Protein AF-A0A131ZUK6-F1 (afdb_monomer)

Radius of gyration: 32.77 Å; Cα contacts (8 Å, |Δi|>4): 223; chains: 1; bounding box: 70×55×85 Å

Secondary structure (DSSP, 8-state):
-----------TTTTS--------HHHHHHHHH-TTS--------B-TTSPBPP---TTSS-TT-TT-----------------------B--TT----BSEEE--EEETTTTT-TTEEE-SEEE--EEESB-------S-TT---------SS---EEEEEEEEEEEEEE-TT--EEEEEEEEEEEEEEEE-

pLDDT: mean 78.16, std 15.78, range [35.78, 97.31]

Structure (mmCIF, N/CA/C/O backbone):
data_AF-A0A131ZUK6-F1
#
_entry.id   AF-A0A131ZUK6-F1
#
loop_
_atom_site.group_PDB
_atom_site.id
_atom_site.type_symbol
_atom_site.label_atom_id
_atom_site.label_alt_id
_atom_site.label_comp_id
_atom_site.label_asym_id
_atom_site.label_entity_id
_atom_site.label_seq_id
_atom_site.pdbx_PDB_ins_code
_atom_site.Cartn_x
_atom_site.Cartn_y
_atom_site.Cartn_z
_atom_site.occupancy
_atom_site.B_iso_or_equiv
_atom_site.auth_seq_id
_atom_site.auth_comp_id
_atom_site.auth_asym_id
_atom_site.auth_atom_id
_atom_site.pdbx_PDB_model_num
ATOM 1 N N . MET A 1 1 ? 35.407 -31.007 -31.239 1.00 35.78 1 MET A N 1
ATOM 2 C CA . MET A 1 1 ? 34.750 -31.180 -32.553 1.00 35.78 1 MET A CA 1
ATOM 3 C C . MET A 1 1 ? 33.583 -30.206 -32.625 1.00 35.78 1 MET A C 1
ATOM 5 O O . MET A 1 1 ? 32.551 -30.442 -32.011 1.00 35.78 1 MET A O 1
ATOM 9 N N . THR A 1 2 ? 33.789 -29.042 -33.238 1.00 42.72 2 THR A N 1
ATOM 10 C CA . THR A 1 2 ? 32.801 -27.954 -33.287 1.00 42.72 2 THR A CA 1
ATOM 11 C C . THR A 1 2 ? 31.676 -28.359 -34.239 1.00 42.72 2 THR A C 1
ATOM 13 O O . THR A 1 2 ? 31.889 -28.466 -35.444 1.00 42.72 2 THR A O 1
ATOM 16 N N . MET A 1 3 ? 30.490 -28.671 -33.709 1.00 47.53 3 MET A N 1
ATOM 17 C CA . MET A 1 3 ? 29.331 -29.015 -34.537 1.00 47.53 3 MET A CA 1
ATOM 18 C C . MET A 1 3 ? 28.737 -27.747 -35.155 1.00 47.53 3 MET A C 1
ATOM 20 O O . MET A 1 3 ? 28.059 -26.977 -34.475 1.00 47.53 3 MET A O 1
ATOM 24 N N . PHE A 1 4 ? 28.955 -27.552 -36.453 1.00 54.59 4 PHE A N 1
ATOM 25 C CA . PHE A 1 4 ? 28.307 -26.491 -37.219 1.00 54.59 4 PHE A CA 1
ATOM 26 C C . PHE A 1 4 ? 26.946 -26.974 -37.723 1.00 54.59 4 PHE A C 1
ATOM 28 O O . PHE A 1 4 ? 26.846 -27.987 -38.413 1.00 54.59 4 PHE A O 1
ATOM 35 N N . LYS A 1 5 ? 25.877 -26.255 -37.368 1.00 58.25 5 LYS A N 1
ATOM 36 C CA . LYS A 1 5 ? 24.522 -26.538 -37.853 1.00 58.25 5 LYS A CA 1
ATOM 37 C C . LYS A 1 5 ? 24.205 -25.575 -38.995 1.00 58.25 5 LYS A C 1
ATOM 39 O O . LYS A 1 5 ? 23.957 -24.396 -38.759 1.00 58.25 5 LYS A O 1
ATOM 44 N N . THR A 1 6 ? 24.229 -26.072 -40.228 1.00 60.03 6 THR A N 1
ATOM 45 C CA . THR A 1 6 ? 24.032 -25.245 -41.428 1.00 60.03 6 THR A CA 1
ATOM 46 C C . THR A 1 6 ? 22.556 -25.183 -41.810 1.00 60.03 6 THR A C 1
ATOM 48 O O . THR A 1 6 ? 21.892 -26.212 -41.920 1.00 60.03 6 THR A O 1
ATOM 51 N N . LYS A 1 7 ? 22.032 -23.976 -42.053 1.00 65.12 7 LYS A N 1
ATOM 52 C CA . LYS A 1 7 ? 20.680 -23.753 -42.582 1.00 65.12 7 LYS A CA 1
ATOM 53 C C . LYS A 1 7 ? 20.774 -22.931 -43.864 1.00 65.12 7 LYS A C 1
ATOM 55 O O . LYS A 1 7 ? 21.256 -21.804 -43.831 1.00 65.12 7 LYS A 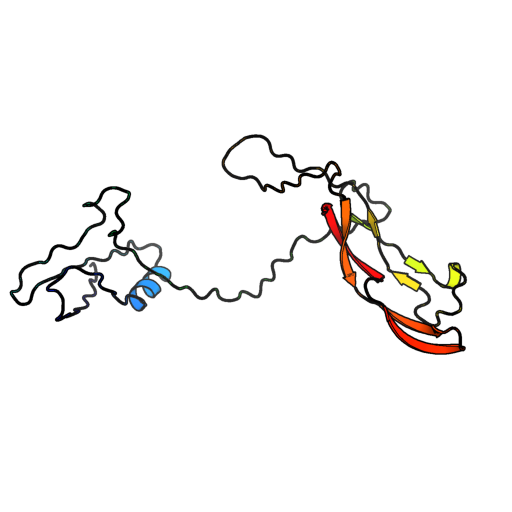O 1
ATOM 60 N N . ARG A 1 8 ? 20.318 -23.493 -44.988 1.00 65.00 8 ARG A N 1
ATOM 61 C CA . ARG A 1 8 ? 20.288 -22.801 -46.285 1.00 65.00 8 ARG A CA 1
ATOM 62 C C . ARG A 1 8 ? 18.986 -22.015 -46.419 1.00 65.00 8 ARG A C 1
ATOM 64 O O . ARG A 1 8 ? 17.912 -22.563 -46.189 1.00 65.00 8 ARG A O 1
ATOM 71 N N . ILE A 1 9 ? 19.090 -20.744 -46.791 1.00 64.56 9 ILE A N 1
ATOM 72 C CA . ILE A 1 9 ? 17.951 -19.872 -47.088 1.00 64.56 9 ILE A CA 1
ATOM 73 C C . ILE A 1 9 ? 18.155 -19.353 -48.510 1.00 64.56 9 ILE A C 1
ATOM 75 O O . ILE A 1 9 ? 19.214 -18.813 -48.815 1.00 64.56 9 ILE A O 1
ATOM 79 N N . SER A 1 10 ? 17.169 -19.546 -49.383 1.00 62.66 10 SER A N 1
ATOM 80 C CA . SER A 1 10 ? 17.162 -19.003 -50.743 1.00 62.66 10 SER A CA 1
ATOM 81 C C . SER A 1 10 ? 16.131 -17.883 -50.828 1.00 62.66 10 SER A C 1
ATOM 83 O O . SER A 1 10 ? 14.963 -18.113 -50.522 1.00 62.66 10 SER A O 1
ATOM 85 N N . ASN A 1 11 ? 16.547 -16.689 -51.250 1.00 60.94 11 ASN A N 1
ATOM 86 C CA . ASN A 1 11 ? 15.645 -15.577 -51.537 1.00 60.94 11 ASN A CA 1
ATOM 87 C C . ASN A 1 11 ? 15.862 -15.118 -52.987 1.00 60.94 11 ASN A C 1
ATOM 89 O O . ASN A 1 11 ? 16.976 -14.760 -53.357 1.00 60.94 11 ASN A O 1
ATOM 93 N N . SER A 1 12 ? 14.806 -15.135 -53.801 1.00 54.31 12 SER A N 1
ATOM 94 C CA . SER A 1 12 ? 14.837 -14.801 -55.232 1.00 54.31 12 SER A CA 1
ATOM 95 C C . SER A 1 12 ? 14.783 -13.294 -55.530 1.00 54.31 12 SER A C 1
ATOM 97 O O . SER A 1 12 ? 14.844 -12.902 -56.692 1.00 54.31 12 SER A O 1
ATOM 99 N N . THR A 1 13 ? 14.695 -12.433 -54.508 1.00 54.69 13 THR A N 1
ATOM 100 C CA . THR A 1 13 ? 14.498 -10.974 -54.666 1.00 54.69 13 THR A CA 1
ATOM 101 C C . THR A 1 13 ? 15.751 -10.117 -54.419 1.00 54.69 13 THR A C 1
ATOM 103 O O . THR A 1 13 ? 15.684 -8.890 -54.477 1.00 54.69 13 THR A O 1
ATOM 106 N N . ALA A 1 14 ? 16.922 -10.728 -54.210 1.00 55.25 14 ALA A N 1
ATOM 107 C CA . ALA A 1 14 ? 18.153 -10.065 -53.754 1.00 55.25 14 ALA A CA 1
ATOM 108 C C . ALA A 1 14 ? 18.919 -9.242 -54.822 1.00 55.25 14 ALA A C 1
ATOM 110 O O . ALA A 1 14 ? 20.144 -9.190 -54.800 1.00 55.25 14 ALA A O 1
ATOM 111 N N . ARG A 1 15 ? 18.230 -8.577 -55.761 1.00 56.06 15 ARG A N 1
ATOM 112 C CA . ARG A 1 15 ? 18.881 -7.626 -56.692 1.00 56.06 15 ARG A CA 1
ATOM 113 C C . ARG A 1 15 ? 19.064 -6.221 -56.100 1.00 56.06 15 ARG A C 1
ATOM 115 O O . ARG A 1 15 ? 19.843 -5.440 -56.632 1.00 56.06 15 ARG A O 1
ATOM 122 N N . LYS A 1 16 ? 18.367 -5.896 -55.005 1.00 64.25 16 LYS A N 1
ATOM 123 C CA . LYS A 1 16 ? 18.569 -4.683 -54.195 1.00 64.25 16 LYS A CA 1
ATOM 124 C C . LYS A 1 16 ? 18.888 -5.103 -52.760 1.00 64.25 16 LYS A C 1
ATOM 126 O O . LYS A 1 16 ? 18.296 -6.060 -52.264 1.00 64.25 16 LYS A O 1
ATOM 131 N N . GLY A 1 17 ? 19.838 -4.417 -52.121 1.00 69.25 17 GLY A N 1
ATOM 132 C CA . GLY A 1 17 ? 20.214 -4.684 -50.729 1.00 69.25 17 GLY A CA 1
ATOM 133 C C . GLY A 1 17 ? 19.012 -4.574 -49.786 1.00 69.25 17 GLY A C 1
ATOM 134 O O . GLY A 1 17 ? 18.125 -3.749 -50.003 1.00 69.25 17 GLY A O 1
ATOM 135 N N . GLY A 1 18 ? 18.970 -5.415 -48.753 1.00 76.56 18 GLY A N 1
ATOM 136 C CA . GLY A 1 18 ? 17.857 -5.460 -47.808 1.00 76.56 18 GLY A CA 1
ATOM 137 C C . GLY A 1 18 ? 18.127 -6.369 -46.613 1.00 76.56 18 GLY A C 1
ATOM 138 O O . GLY A 1 18 ? 19.088 -7.140 -46.600 1.00 76.56 18 GLY A O 1
ATOM 139 N N . TRP A 1 19 ? 17.264 -6.269 -45.604 1.00 81.31 19 TRP A N 1
ATOM 140 C CA . TRP A 1 19 ? 17.335 -7.085 -44.395 1.00 81.31 19 TRP A CA 1
ATOM 141 C C . TRP A 1 19 ? 16.827 -8.507 -44.638 1.00 81.31 19 TRP A C 1
ATOM 143 O O . TRP A 1 19 ? 15.815 -8.715 -45.310 1.00 81.31 19 TRP A O 1
ATOM 153 N N . ILE A 1 20 ? 17.516 -9.491 -44.054 1.00 81.69 20 ILE A N 1
ATOM 154 C CA . ILE A 1 20 ? 17.121 -10.901 -44.094 1.00 81.69 20 ILE A CA 1
ATOM 155 C C . ILE A 1 20 ? 16.842 -11.374 -42.672 1.00 81.69 20 ILE A C 1
ATOM 157 O O . ILE A 1 20 ? 17.735 -11.411 -41.828 1.00 81.69 20 ILE A O 1
ATOM 161 N N . ASN A 1 21 ? 15.607 -11.809 -42.435 1.00 84.56 21 ASN A N 1
ATOM 162 C CA . ASN A 1 21 ? 15.196 -12.351 -41.147 1.00 84.56 21 ASN A CA 1
ATOM 163 C C . ASN A 1 21 ? 15.498 -13.851 -41.085 1.00 84.56 21 ASN A C 1
ATOM 165 O O . ASN A 1 21 ? 14.899 -14.657 -41.803 1.00 84.56 21 ASN A O 1
ATOM 169 N N . VAL A 1 22 ? 16.409 -14.244 -40.195 1.00 84.12 22 VAL A N 1
ATOM 170 C CA . VAL A 1 22 ? 16.780 -15.646 -39.979 1.00 84.12 22 VAL A CA 1
ATOM 171 C C . VAL A 1 22 ? 16.149 -16.144 -38.684 1.00 84.12 22 VAL A C 1
ATOM 173 O O . VAL A 1 22 ? 16.525 -15.736 -37.591 1.00 84.12 22 VAL A O 1
ATOM 176 N N . ARG A 1 23 ? 15.201 -17.083 -38.788 1.00 83.31 23 ARG A N 1
ATOM 177 C CA . ARG A 1 23 ? 14.626 -17.738 -37.601 1.00 83.31 23 ARG A CA 1
ATOM 178 C C . ARG A 1 23 ? 15.648 -18.687 -36.962 1.00 83.31 23 ARG A C 1
ATOM 180 O O . ARG A 1 23 ? 15.954 -19.727 -37.564 1.00 83.31 23 ARG A O 1
ATOM 187 N N . ILE A 1 24 ? 16.113 -18.340 -35.755 1.00 85.12 24 ILE A N 1
ATOM 188 C CA . ILE A 1 24 ? 17.137 -19.055 -34.960 1.00 85.12 24 ILE A CA 1
ATOM 189 C C . ILE A 1 24 ? 16.648 -19.574 -33.592 1.00 85.12 24 ILE A C 1
ATOM 191 O O . ILE A 1 24 ? 17.463 -19.999 -32.784 1.00 85.12 24 ILE A O 1
ATOM 195 N N . GLU A 1 25 ? 15.339 -19.598 -33.338 1.00 85.00 25 GLU A N 1
ATOM 196 C CA . GLU A 1 25 ? 14.719 -19.980 -32.051 1.00 85.00 25 GLU A CA 1
ATOM 197 C C . GLU A 1 25 ? 15.347 -21.223 -31.391 1.00 85.00 25 GLU A C 1
ATOM 199 O O . GLU A 1 25 ? 15.891 -21.134 -30.296 1.00 85.00 25 GLU A O 1
ATOM 204 N N . LYS A 1 26 ? 15.399 -22.356 -32.107 1.00 84.00 26 LYS A N 1
ATOM 205 C CA . LYS A 1 26 ? 15.974 -23.617 -31.593 1.00 84.00 26 LYS A CA 1
ATOM 206 C C . LYS A 1 26 ? 17.458 -23.524 -31.216 1.00 84.00 26 LYS A C 1
ATOM 208 O O . LYS A 1 26 ? 17.926 -24.315 -30.404 1.00 84.00 26 LYS A O 1
ATOM 213 N N . LEU A 1 27 ? 18.217 -22.637 -31.865 1.00 82.69 27 LEU A N 1
ATOM 214 C CA . LEU A 1 27 ? 19.625 -22.413 -31.528 1.00 82.69 27 LEU A CA 1
ATOM 215 C C . LEU A 1 27 ? 19.711 -21.617 -30.229 1.00 82.69 27 LEU A C 1
ATOM 217 O O . LEU A 1 27 ? 20.398 -22.048 -29.313 1.00 82.69 27 LEU A O 1
ATOM 221 N N . VAL A 1 28 ? 18.945 -20.529 -30.134 1.00 84.81 28 VAL A N 1
ATOM 222 C CA . VAL A 1 28 ? 18.915 -19.646 -28.964 1.00 84.81 28 VAL A CA 1
ATOM 223 C C . VAL A 1 28 ? 18.454 -20.393 -27.710 1.00 84.81 28 VAL A C 1
ATOM 225 O O . VAL A 1 28 ? 19.089 -20.253 -26.672 1.00 84.81 28 VAL A O 1
ATOM 228 N N . THR A 1 29 ? 17.443 -21.267 -27.788 1.00 85.00 29 THR A N 1
ATOM 229 C CA . THR A 1 29 ? 17.038 -22.112 -26.644 1.00 85.00 29 THR A CA 1
ATOM 230 C C . THR A 1 29 ? 18.199 -22.961 -26.127 1.00 85.00 29 THR A C 1
ATOM 232 O O . THR A 1 29 ? 18.478 -22.970 -24.933 1.00 85.00 29 THR A O 1
ATOM 235 N N . LYS A 1 30 ? 18.947 -23.602 -27.034 1.00 82.94 30 LYS A N 1
ATOM 236 C CA . LYS A 1 30 ? 20.115 -24.414 -26.670 1.00 82.94 30 LYS A CA 1
ATOM 237 C C . LYS A 1 30 ? 21.249 -23.574 -26.072 1.00 82.94 30 LYS A C 1
ATOM 239 O O . LYS A 1 30 ? 22.012 -24.079 -25.251 1.00 82.94 30 LYS A O 1
ATOM 244 N N . TRP A 1 31 ? 21.373 -22.314 -26.494 1.00 85.31 31 TRP A N 1
ATOM 245 C CA . TRP A 1 31 ? 22.338 -21.373 -25.926 1.00 85.31 31 TRP A CA 1
ATOM 246 C C . TRP A 1 31 ? 21.995 -21.049 -24.471 1.00 85.31 31 TRP A C 1
ATOM 248 O O . TRP A 1 31 ? 22.871 -21.120 -23.617 1.00 85.31 31 TRP A O 1
ATOM 258 N N . PHE A 1 32 ? 20.717 -20.785 -24.176 1.00 83.31 32 PHE A N 1
ATOM 259 C CA . PHE A 1 32 ? 20.245 -20.565 -22.804 1.00 83.31 32 PHE A CA 1
ATOM 260 C C . PHE A 1 32 ? 20.407 -21.801 -21.905 1.00 83.31 32 PHE A C 1
ATOM 262 O O . PHE A 1 32 ? 20.648 -21.649 -20.713 1.00 83.31 32 PHE A O 1
ATOM 269 N N . GLU A 1 33 ? 20.324 -23.011 -22.462 1.00 84.31 33 GLU A N 1
ATOM 270 C CA . GLU A 1 33 ? 20.593 -24.258 -21.728 1.00 84.31 33 GLU A CA 1
ATOM 271 C C . GLU A 1 33 ? 22.087 -24.478 -21.417 1.00 84.31 33 GLU A C 1
ATOM 273 O O . GLU A 1 33 ? 22.405 -25.233 -20.503 1.00 84.31 33 GLU A O 1
ATOM 278 N N . ASN A 1 34 ? 23.010 -23.857 -22.166 1.00 83.19 34 ASN A N 1
ATOM 279 C CA . ASN A 1 34 ? 24.457 -24.115 -22.077 1.00 83.19 34 ASN A CA 1
ATOM 280 C C . ASN A 1 34 ? 25.280 -22.806 -22.045 1.00 83.19 34 ASN A C 1
ATOM 282 O O . ASN A 1 34 ? 26.030 -22.528 -22.990 1.00 83.19 34 ASN A O 1
ATOM 286 N N . PRO A 1 35 ? 25.174 -22.007 -20.965 1.00 77.88 35 PRO A N 1
ATOM 287 C CA . PRO A 1 35 ? 25.742 -20.655 -20.887 1.00 77.88 35 PRO A CA 1
ATOM 288 C C . PRO A 1 35 ? 27.278 -20.609 -20.902 1.00 77.88 35 PRO A C 1
ATOM 290 O O . PRO A 1 35 ? 27.855 -19.598 -21.286 1.00 77.88 35 PRO A O 1
ATOM 293 N N . GLU A 1 36 ? 27.943 -21.704 -20.531 1.00 77.56 36 GLU A N 1
ATOM 294 C CA . GLU A 1 36 ? 29.412 -21.813 -20.482 1.00 77.56 36 GLU A CA 1
ATOM 295 C C . GLU A 1 36 ? 30.067 -21.926 -21.870 1.00 77.56 36 GLU A C 1
ATOM 297 O O . GLU A 1 36 ? 31.286 -21.842 -22.012 1.00 77.56 36 GLU A O 1
ATOM 302 N N . SER A 1 37 ? 29.275 -22.150 -22.922 1.00 75.75 37 SER A N 1
ATOM 303 C CA . SER A 1 37 ? 29.795 -22.304 -24.280 1.00 75.75 37 SER A CA 1
ATOM 304 C C . SER A 1 37 ? 29.653 -21.013 -25.083 1.00 75.75 37 SER A C 1
ATOM 306 O O . SER A 1 37 ? 28.564 -20.460 -25.213 1.00 75.75 37 SER A O 1
ATOM 308 N N . ASN A 1 38 ? 30.758 -20.539 -25.667 1.00 66.12 38 ASN A N 1
ATOM 309 C CA . ASN A 1 38 ? 30.714 -19.426 -26.611 1.00 66.12 38 ASN A CA 1
ATOM 310 C C . ASN A 1 38 ? 30.093 -19.914 -27.928 1.00 66.12 38 ASN A C 1
ATOM 312 O O . ASN A 1 38 ? 30.707 -20.679 -28.678 1.00 66.12 38 ASN A O 1
ATOM 316 N N . LEU A 1 39 ? 28.854 -19.505 -28.188 1.00 71.69 39 LEU A N 1
ATOM 317 C CA . LEU A 1 39 ? 28.100 -19.918 -29.362 1.00 71.69 39 LEU A CA 1
ATOM 318 C C . LEU A 1 39 ? 28.017 -18.745 -30.340 1.00 71.69 39 LEU A C 1
ATOM 320 O O . LEU A 1 39 ? 27.300 -17.774 -30.124 1.00 71.69 39 LEU A O 1
ATOM 324 N N . GLY A 1 40 ? 28.786 -18.844 -31.424 1.00 74.38 40 GLY A N 1
ATOM 325 C CA . GLY A 1 40 ? 28.799 -17.864 -32.508 1.00 74.38 40 GLY A CA 1
ATOM 326 C C . GLY A 1 40 ? 27.869 -18.242 -33.662 1.00 74.38 40 GLY A C 1
ATOM 327 O O . GLY A 1 40 ? 27.568 -19.416 -33.890 1.00 74.38 40 GLY A O 1
ATOM 328 N N . LEU A 1 41 ? 27.448 -17.240 -34.437 1.00 78.44 41 LEU A N 1
ATOM 329 C CA . LEU A 1 41 ? 26.751 -17.426 -35.711 1.00 78.44 41 LEU A CA 1
ATOM 330 C C . LEU A 1 41 ? 27.678 -17.026 -36.857 1.00 78.44 41 LEU A C 1
ATOM 332 O O . LEU A 1 41 ? 28.096 -15.876 -36.949 1.00 78.44 41 LEU A O 1
ATOM 336 N N . ALA A 1 42 ? 27.962 -17.972 -37.749 1.00 80.88 42 ALA A N 1
ATOM 337 C CA . ALA A 1 42 ? 28.643 -17.704 -39.009 1.00 80.88 42 ALA A CA 1
ATOM 338 C C . ALA A 1 42 ? 27.609 -17.640 -40.138 1.00 80.88 42 ALA A C 1
ATOM 340 O O . ALA A 1 42 ? 26.813 -18.566 -40.310 1.00 80.88 42 ALA A O 1
ATOM 341 N N . ILE A 1 43 ? 27.616 -16.549 -40.907 1.00 79.06 43 ILE A N 1
ATOM 342 C CA . ILE A 1 43 ? 26.688 -16.335 -42.022 1.00 79.06 43 ILE A CA 1
ATOM 343 C C . ILE A 1 43 ? 27.487 -16.268 -43.321 1.00 79.06 43 ILE A C 1
ATOM 345 O O . ILE A 1 43 ? 28.404 -15.461 -43.470 1.00 79.06 43 ILE A O 1
ATOM 349 N N . HIS A 1 44 ? 27.105 -17.110 -44.278 1.00 80.75 44 HIS A N 1
ATOM 350 C CA . HIS A 1 44 ? 27.641 -17.102 -45.632 1.00 80.75 44 HIS A CA 1
ATOM 351 C C . HIS A 1 44 ? 26.493 -16.876 -46.615 1.00 80.75 44 HIS A C 1
ATOM 353 O O . HIS A 1 44 ? 25.494 -17.594 -46.576 1.00 80.75 44 HIS A O 1
ATOM 359 N N . ALA A 1 45 ? 26.639 -15.882 -47.488 1.00 78.44 45 ALA A N 1
ATOM 360 C CA . ALA A 1 45 ? 25.671 -15.559 -48.526 1.00 78.44 45 ALA A CA 1
ATOM 361 C C . ALA A 1 45 ? 26.317 -15.755 -49.897 1.00 78.44 45 ALA A C 1
ATOM 363 O O . ALA A 1 45 ? 27.435 -15.292 -50.124 1.00 78.44 45 ALA A O 1
ATOM 364 N N . TYR A 1 46 ? 25.603 -16.431 -50.794 1.00 82.00 46 TYR A N 1
ATOM 365 C CA . TYR A 1 46 ? 26.044 -16.714 -52.156 1.00 82.00 46 TYR A CA 1
ATOM 366 C C . TYR A 1 46 ? 24.935 -16.341 -53.140 1.00 82.00 46 TYR A C 1
ATOM 368 O O . TYR A 1 46 ? 23.758 -16.562 -52.849 1.00 82.00 46 TYR A O 1
ATOM 376 N N . ASP A 1 47 ? 25.314 -15.793 -54.289 1.00 76.56 47 ASP A N 1
ATOM 377 C CA . ASP A 1 47 ? 24.426 -15.587 -55.431 1.00 76.56 47 ASP A CA 1
ATOM 378 C C . ASP A 1 47 ? 24.174 -16.917 -56.179 1.00 76.56 47 ASP A C 1
ATOM 380 O O . ASP A 1 47 ? 24.842 -17.928 -55.957 1.00 76.56 47 ASP A O 1
ATOM 384 N N . SER A 1 48 ? 23.195 -16.914 -57.082 1.00 75.88 48 SER A N 1
ATOM 385 C CA . SER A 1 48 ? 22.870 -17.961 -58.056 1.00 75.88 48 SER A CA 1
ATOM 386 C C . SER A 1 48 ? 24.070 -18.464 -58.870 1.00 75.88 48 SER A C 1
ATOM 388 O O . SER A 1 48 ? 24.110 -19.638 -59.229 1.00 75.88 48 SER A O 1
ATOM 390 N N . SER A 1 49 ? 25.065 -17.605 -59.097 1.00 80.44 49 SER A N 1
ATOM 391 C CA . SER A 1 49 ? 26.344 -17.919 -59.745 1.00 80.44 49 SER A CA 1
ATOM 392 C C . SER A 1 49 ? 27.375 -18.596 -58.824 1.00 80.44 49 SER A C 1
ATOM 394 O O . SER A 1 49 ? 28.450 -18.981 -59.276 1.00 80.44 49 SER A O 1
ATOM 396 N N . GLY A 1 50 ? 27.082 -18.733 -57.526 1.00 77.50 50 GLY A N 1
ATOM 397 C CA . GLY A 1 50 ? 28.020 -19.228 -56.514 1.00 77.50 50 GLY A CA 1
ATOM 398 C C . GLY A 1 50 ? 28.991 -18.167 -55.981 1.00 77.50 50 GLY A C 1
ATOM 399 O O . GLY A 1 50 ? 29.828 -18.478 -55.133 1.00 77.50 50 GLY A O 1
ATOM 400 N N . GLN A 1 51 ? 28.881 -16.911 -56.422 1.00 79.94 51 GLN A N 1
ATOM 401 C CA . GLN A 1 51 ? 29.706 -15.811 -55.925 1.00 79.94 51 GLN A CA 1
ATOM 402 C C . GLN A 1 51 ? 29.280 -15.381 -54.514 1.00 79.94 51 GLN A C 1
ATOM 404 O O . GLN A 1 51 ? 28.092 -15.236 -54.230 1.00 79.94 51 GLN A O 1
ATOM 409 N N . ARG A 1 52 ? 30.248 -15.150 -53.617 1.00 79.19 52 ARG A N 1
ATOM 410 C CA . ARG A 1 52 ? 29.980 -14.687 -52.247 1.00 79.19 52 ARG A CA 1
ATOM 411 C C . ARG A 1 52 ? 29.454 -13.248 -52.261 1.00 79.19 52 ARG A C 1
ATOM 413 O O . ARG A 1 52 ? 30.105 -12.365 -52.810 1.00 79.19 52 ARG A O 1
ATOM 420 N N . MET A 1 53 ? 28.309 -13.015 -51.627 1.00 74.75 53 MET A N 1
ATOM 421 C CA . MET A 1 53 ? 27.732 -11.677 -51.474 1.00 74.75 53 MET A CA 1
ATOM 422 C C . MET A 1 53 ? 28.317 -10.956 -50.256 1.00 74.75 53 MET A C 1
ATOM 424 O O . MET A 1 53 ? 28.644 -11.591 -49.247 1.00 74.75 53 MET A O 1
ATOM 428 N N . THR A 1 54 ? 28.410 -9.627 -50.332 1.00 72.88 54 THR A N 1
ATOM 429 C CA . THR A 1 54 ? 28.830 -8.787 -49.204 1.00 72.88 54 THR A CA 1
ATOM 430 C C . THR A 1 54 ? 27.755 -8.785 -48.123 1.00 72.88 54 THR A C 1
ATOM 432 O O . THR A 1 54 ? 26.598 -8.456 -48.380 1.00 72.88 54 THR A O 1
ATOM 435 N N . ILE A 1 55 ? 28.150 -9.141 -46.904 1.00 71.94 55 ILE A N 1
ATOM 436 C CA . ILE A 1 55 ? 27.325 -9.035 -45.702 1.00 71.94 55 ILE A CA 1
ATOM 437 C C . ILE A 1 55 ? 27.949 -7.936 -44.854 1.00 71.94 55 ILE A C 1
ATOM 439 O O . ILE A 1 55 ? 29.154 -7.964 -44.622 1.00 71.94 55 ILE A O 1
ATOM 443 N N . ILE A 1 56 ? 27.139 -6.989 -44.387 1.00 69.62 56 ILE A N 1
ATOM 444 C CA . ILE A 1 56 ? 27.604 -5.949 -43.469 1.00 69.62 56 ILE A CA 1
ATOM 445 C C . ILE A 1 56 ? 27.964 -6.625 -42.141 1.00 69.62 56 ILE A C 1
ATOM 447 O O . ILE A 1 56 ? 27.091 -7.154 -41.450 1.00 69.62 56 ILE A O 1
ATOM 451 N N . HIS A 1 57 ? 29.256 -6.659 -41.817 1.00 65.75 57 HIS A N 1
ATOM 452 C CA . HIS A 1 57 ? 29.759 -7.225 -40.571 1.00 65.75 57 HIS A CA 1
ATOM 453 C C . HIS A 1 57 ? 29.863 -6.147 -39.487 1.00 65.75 57 HIS A C 1
ATOM 455 O O . HIS A 1 57 ? 29.996 -4.962 -39.782 1.00 65.75 57 HIS A O 1
ATOM 461 N N . SER A 1 58 ? 29.838 -6.548 -38.214 1.00 60.62 58 SER A N 1
ATOM 462 C CA . SER A 1 58 ? 29.935 -5.626 -37.072 1.00 60.62 58 SER A CA 1
ATOM 463 C C . SER A 1 58 ? 31.237 -4.813 -37.041 1.00 60.62 58 SER A C 1
ATOM 465 O O . SER A 1 58 ? 31.273 -3.747 -36.435 1.00 60.62 58 SER A O 1
ATOM 467 N N . THR A 1 59 ? 32.287 -5.305 -37.701 1.00 61.97 59 THR A N 1
ATOM 468 C CA . THR A 1 59 ? 33.618 -4.683 -37.785 1.00 61.97 59 THR A CA 1
ATOM 469 C C . THR A 1 59 ? 33.758 -3.667 -38.912 1.00 61.97 59 THR A C 1
ATOM 471 O O . THR A 1 59 ? 34.660 -2.839 -38.860 1.00 61.97 59 THR A O 1
ATOM 474 N N . ASP A 1 60 ? 32.879 -3.714 -39.914 1.00 59.56 60 ASP A N 1
ATOM 475 C CA . ASP A 1 60 ? 33.022 -2.926 -41.146 1.00 59.56 60 ASP A CA 1
ATOM 476 C C . ASP A 1 60 ? 32.269 -1.595 -41.076 1.00 59.56 60 ASP A C 1
ATOM 478 O O . ASP A 1 60 ? 32.191 -0.862 -42.063 1.00 59.56 60 ASP A O 1
ATOM 482 N N . VAL A 1 61 ? 31.691 -1.269 -39.914 1.00 58.12 61 VAL A N 1
ATOM 483 C CA . VAL A 1 61 ? 30.863 -0.079 -39.763 1.00 58.12 61 VAL A CA 1
ATOM 484 C C . VAL A 1 61 ? 31.190 0.715 -38.511 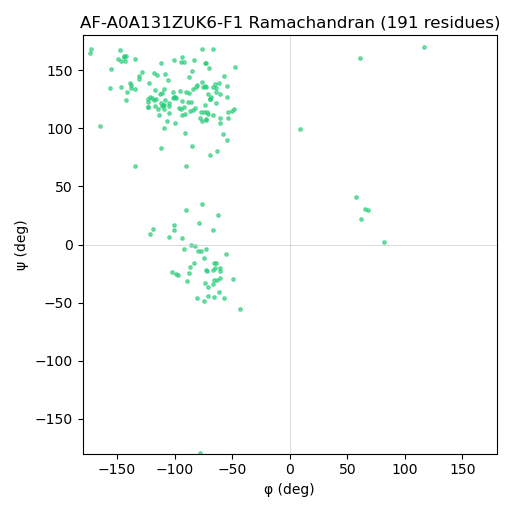1.00 58.12 61 VAL A C 1
ATOM 486 O O . VAL A 1 61 ? 31.296 0.160 -37.413 1.00 58.12 61 VAL A O 1
ATOM 489 N N . SER A 1 62 ? 31.298 2.038 -38.689 1.00 61.28 62 SER A N 1
ATOM 490 C CA . SER A 1 62 ? 31.430 3.018 -37.609 1.00 61.28 62 SER A CA 1
ATOM 491 C C . SER A 1 62 ? 30.400 2.760 -36.504 1.00 61.28 62 SER A C 1
ATOM 493 O O . SER A 1 62 ? 29.334 2.183 -36.744 1.00 61.28 62 SER A O 1
ATOM 495 N N . ASN A 1 63 ? 30.727 3.168 -35.273 1.00 58.84 63 ASN A N 1
ATOM 496 C CA . ASN A 1 63 ? 29.959 2.831 -34.068 1.00 58.84 63 ASN A CA 1
ATOM 497 C C . ASN A 1 63 ? 28.464 3.202 -34.073 1.00 58.84 63 ASN A C 1
ATOM 499 O O . ASN A 1 63 ? 27.726 2.705 -33.226 1.00 58.84 63 ASN A O 1
ATOM 503 N N . GLU A 1 64 ? 27.995 3.939 -35.079 1.00 61.00 64 GLU A N 1
ATOM 504 C CA . GLU A 1 64 ? 26.653 4.521 -35.162 1.00 61.00 64 GLU A CA 1
ATOM 505 C C . GLU A 1 64 ? 25.828 4.075 -36.380 1.00 61.00 64 GLU A C 1
ATOM 507 O O . GLU A 1 64 ? 24.759 4.621 -36.644 1.00 61.00 64 GLU A O 1
ATOM 512 N N . SER A 1 65 ? 26.279 3.093 -37.162 1.00 66.38 65 SER A N 1
ATOM 513 C CA . SER A 1 65 ? 25.534 2.741 -38.372 1.00 66.38 65 SER A CA 1
ATOM 514 C C . SER A 1 65 ? 24.218 1.997 -38.090 1.00 66.38 65 SER A C 1
ATOM 516 O O . SER A 1 65 ? 24.239 0.988 -37.374 1.00 66.38 65 SER A O 1
ATOM 518 N N . PRO A 1 66 ? 23.111 2.359 -38.760 1.00 69.75 66 PRO A N 1
ATOM 519 C CA . PRO A 1 66 ? 21.813 1.700 -38.597 1.00 69.75 66 PRO A CA 1
ATOM 520 C C . PRO A 1 66 ? 21.737 0.294 -39.221 1.00 69.75 66 PRO A C 1
ATOM 522 O O . PRO A 1 66 ? 20.718 -0.375 -39.095 1.00 69.75 66 PRO A O 1
ATOM 525 N N . LEU A 1 67 ? 22.792 -0.170 -39.905 1.00 73.31 67 LEU A N 1
ATOM 526 C CA . LEU A 1 67 ? 22.830 -1.447 -40.636 1.00 73.31 67 LEU A CA 1
ATOM 527 C C . LEU A 1 67 ? 23.542 -2.578 -39.873 1.00 73.31 67 LEU A C 1
ATOM 529 O O . LEU A 1 67 ? 23.928 -3.586 -40.464 1.00 73.31 67 LEU A O 1
ATOM 533 N N . ARG A 1 68 ? 23.735 -2.420 -38.559 1.00 76.25 68 ARG A N 1
ATOM 534 C CA . ARG A 1 68 ? 24.394 -3.424 -37.712 1.00 76.25 68 ARG A CA 1
ATOM 535 C C . ARG A 1 68 ? 23.497 -4.648 -37.513 1.00 76.25 68 ARG A C 1
ATOM 537 O O . ARG A 1 68 ? 22.348 -4.476 -37.112 1.00 76.25 68 ARG A O 1
ATOM 544 N N . PRO A 1 69 ? 23.997 -5.876 -37.733 1.00 80.81 69 PRO A N 1
ATOM 545 C CA . PRO A 1 69 ? 23.211 -7.073 -37.479 1.00 80.81 69 PRO A CA 1
ATOM 546 C C . PRO A 1 69 ? 22.887 -7.182 -35.985 1.00 80.81 69 PRO A C 1
ATOM 548 O O . PRO A 1 69 ? 23.762 -7.012 -35.137 1.00 80.81 69 PRO A O 1
ATOM 551 N N . PHE A 1 70 ? 21.635 -7.493 -35.665 1.00 83.88 70 PHE A N 1
ATOM 552 C CA . PHE A 1 70 ? 21.167 -7.683 -34.296 1.00 83.88 70 PHE A CA 1
ATOM 553 C C . PHE A 1 70 ? 20.311 -8.945 -34.191 1.00 83.88 70 PHE A C 1
ATOM 555 O O . PHE A 1 70 ? 19.795 -9.457 -35.186 1.00 83.88 70 PHE A O 1
ATOM 562 N N . ILE A 1 71 ? 20.174 -9.453 -32.967 1.00 85.00 71 ILE A N 1
ATOM 563 C CA . ILE A 1 71 ? 19.307 -10.586 -32.653 1.00 85.00 71 ILE A CA 1
ATOM 564 C C . ILE A 1 71 ? 18.138 -10.062 -31.822 1.00 85.00 71 ILE A C 1
ATOM 566 O O . ILE A 1 71 ? 18.334 -9.541 -30.728 1.00 85.00 71 ILE A O 1
ATOM 570 N N . GLU A 1 72 ? 16.923 -10.223 -32.337 1.00 87.81 72 GLU A N 1
ATOM 571 C CA . GLU A 1 72 ? 15.696 -9.967 -31.585 1.00 87.81 72 GLU A CA 1
ATOM 572 C C . GLU A 1 72 ? 15.283 -11.238 -30.828 1.00 87.81 72 GLU A C 1
ATOM 574 O O . GLU A 1 72 ? 15.083 -12.294 -31.433 1.00 87.81 72 GLU A O 1
ATOM 579 N N . ILE A 1 73 ? 15.149 -11.144 -29.502 1.00 85.94 73 ILE A N 1
ATOM 580 C CA . ILE A 1 73 ? 14.702 -12.249 -28.644 1.00 85.94 73 ILE A CA 1
ATOM 581 C C . ILE A 1 73 ? 13.468 -11.791 -27.877 1.00 85.94 73 ILE A C 1
ATOM 583 O O . ILE A 1 73 ? 13.528 -10.864 -27.069 1.00 85.94 73 ILE A O 1
ATOM 587 N N . ARG A 1 74 ? 12.347 -12.475 -28.099 1.00 85.31 74 ARG A N 1
ATOM 588 C CA . ARG A 1 74 ? 11.142 -12.314 -27.286 1.00 85.31 74 ARG A CA 1
ATOM 589 C C . ARG A 1 74 ? 11.136 -13.404 -26.228 1.00 85.31 74 ARG A C 1
ATOM 591 O O . ARG A 1 74 ? 11.117 -14.583 -26.563 1.00 85.31 74 ARG A O 1
ATOM 598 N N . VAL A 1 75 ? 11.188 -12.996 -24.966 1.00 83.75 75 VAL A N 1
ATOM 599 C CA . VAL A 1 75 ? 11.129 -13.903 -23.819 1.00 83.75 75 VAL A CA 1
ATOM 600 C C . VAL A 1 75 ? 9.810 -13.663 -23.109 1.00 83.75 75 VAL A C 1
ATOM 602 O O . VAL A 1 75 ? 9.544 -12.547 -22.655 1.00 83.75 75 VAL A O 1
ATOM 605 N N . ASP A 1 76 ? 9.001 -14.706 -22.985 1.00 81.25 76 ASP A N 1
ATOM 606 C CA . ASP A 1 76 ? 7.846 -14.661 -22.105 1.00 81.25 76 ASP A CA 1
ATOM 607 C C . ASP A 1 76 ? 8.363 -14.701 -20.672 1.00 81.25 76 ASP A C 1
ATOM 609 O O . ASP A 1 76 ? 8.969 -15.680 -20.226 1.00 81.25 76 ASP A O 1
ATOM 613 N N . LYS A 1 77 ? 8.166 -13.606 -19.933 1.00 71.62 77 LYS A N 1
ATOM 614 C CA . LYS A 1 77 ? 8.387 -13.632 -18.490 1.00 71.62 77 LYS A CA 1
ATOM 615 C C . LYS A 1 77 ? 7.426 -14.678 -17.947 1.00 71.62 77 LYS A C 1
ATOM 617 O O . LYS A 1 77 ? 6.223 -14.425 -17.912 1.00 71.62 77 LYS A O 1
ATOM 622 N N . LEU A 1 78 ? 7.947 -15.827 -17.511 1.00 65.81 78 LEU A N 1
ATOM 623 C CA . LEU A 1 78 ? 7.198 -16.692 -16.612 1.00 65.81 78 LEU A CA 1
ATOM 624 C C . LEU A 1 78 ? 6.720 -15.767 -15.501 1.00 65.81 78 LEU A C 1
ATOM 626 O O . LEU A 1 78 ? 7.544 -15.151 -14.815 1.00 65.81 78 LEU 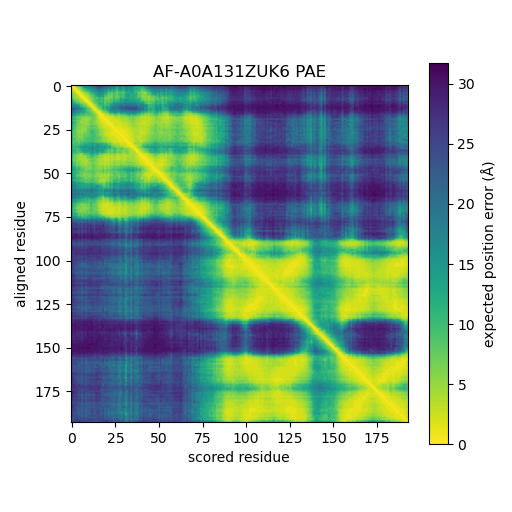A O 1
ATOM 630 N N . ALA A 1 79 ? 5.404 -15.587 -15.408 1.00 60.25 79 ALA A N 1
ATOM 631 C CA . ALA A 1 79 ? 4.775 -14.870 -14.322 1.00 60.25 79 ALA A CA 1
ATOM 632 C C . ALA A 1 79 ? 5.080 -15.675 -13.062 1.00 60.25 79 ALA A C 1
ATOM 634 O O . ALA A 1 79 ? 4.290 -16.491 -12.595 1.00 60.25 79 ALA A O 1
ATOM 635 N N . THR A 1 80 ? 6.286 -15.495 -12.532 1.00 56.34 80 THR A N 1
ATOM 636 C CA . THR A 1 80 ? 6.590 -15.881 -11.180 1.00 56.34 80 THR A CA 1
ATOM 637 C C . THR A 1 80 ? 5.624 -15.039 -10.375 1.00 56.34 80 THR A C 1
ATOM 639 O O . THR A 1 80 ? 5.788 -13.831 -10.215 1.00 56.34 80 THR A O 1
ATOM 642 N N . ASN A 1 81 ? 4.575 -15.683 -9.871 1.00 56.44 81 ASN A N 1
ATOM 643 C CA . ASN A 1 81 ? 3.660 -15.134 -8.877 1.00 56.44 81 ASN A CA 1
ATOM 644 C C . ASN A 1 81 ? 4.388 -14.818 -7.554 1.00 56.44 81 ASN A C 1
ATOM 646 O O . ASN A 1 81 ? 3.773 -14.761 -6.493 1.00 56.44 81 ASN A O 1
ATOM 650 N N . SER A 1 82 ? 5.698 -14.561 -7.596 1.00 59.56 82 SER A N 1
ATOM 651 C CA . SER A 1 82 ? 6.401 -13.796 -6.593 1.00 59.56 82 SER A CA 1
ATOM 652 C C . SER A 1 82 ? 5.920 -12.356 -6.721 1.00 59.56 82 SER A C 1
ATOM 654 O O . SER A 1 82 ? 6.583 -11.471 -7.265 1.00 59.56 82 SER A O 1
ATOM 656 N N . ARG A 1 83 ? 4.710 -12.112 -6.202 1.00 61.69 83 ARG A N 1
ATOM 657 C CA . ARG A 1 83 ? 4.345 -10.803 -5.677 1.00 61.69 83 ARG A CA 1
ATOM 658 C C . ARG A 1 83 ? 5.421 -10.470 -4.653 1.00 61.69 83 ARG A C 1
ATOM 660 O O . ARG A 1 83 ? 5.303 -10.831 -3.485 1.00 61.69 83 ARG A O 1
ATOM 667 N N . ARG A 1 84 ? 6.496 -9.818 -5.101 1.00 58.66 84 ARG A N 1
ATOM 668 C CA . ARG A 1 84 ? 7.517 -9.260 -4.222 1.00 58.66 84 ARG A CA 1
ATOM 669 C C . ARG A 1 84 ? 6.741 -8.385 -3.252 1.00 58.66 84 ARG A C 1
ATOM 671 O O . ARG A 1 84 ? 6.058 -7.456 -3.690 1.00 58.66 84 ARG A O 1
ATOM 678 N N . LYS A 1 85 ? 6.729 -8.765 -1.972 1.00 54.50 85 LYS A N 1
ATOM 679 C CA . LYS A 1 85 ? 5.974 -8.083 -0.919 1.00 54.50 85 LYS A CA 1
ATOM 680 C C . LYS A 1 85 ? 6.474 -6.638 -0.907 1.00 54.50 85 LYS A C 1
ATOM 682 O O . LYS A 1 85 ? 7.541 -6.364 -0.371 1.00 54.50 85 LYS A O 1
ATOM 687 N N . ARG A 1 86 ? 5.773 -5.741 -1.616 1.00 61.75 86 ARG A N 1
ATOM 688 C CA . ARG A 1 86 ? 6.138 -4.321 -1.715 1.00 61.75 86 ARG A CA 1
ATOM 689 C C . ARG A 1 86 ? 6.239 -3.810 -0.290 1.00 61.75 86 ARG A C 1
ATOM 691 O O . ARG A 1 86 ? 5.285 -4.056 0.453 1.00 61.75 86 ARG A O 1
ATOM 698 N N . THR A 1 87 ? 7.375 -3.191 0.032 1.00 54.72 87 THR A N 1
ATOM 699 C CA . THR A 1 87 ? 7.772 -2.553 1.297 1.00 54.72 87 THR A CA 1
ATOM 700 C C . THR A 1 87 ? 6.781 -2.837 2.419 1.00 54.72 87 THR A C 1
ATOM 702 O O . THR A 1 87 ? 5.693 -2.256 2.453 1.00 54.72 87 THR A O 1
ATOM 705 N N . ILE A 1 88 ? 7.115 -3.812 3.269 1.00 63.28 88 ILE A N 1
ATOM 706 C CA . ILE A 1 88 ? 6.354 -4.104 4.486 1.00 63.28 88 ILE A CA 1
ATOM 707 C C . ILE A 1 88 ? 6.280 -2.773 5.234 1.00 63.28 88 ILE A C 1
ATOM 709 O O . ILE A 1 88 ? 7.313 -2.267 5.659 1.00 63.28 88 ILE A O 1
ATOM 713 N N . GLY A 1 89 ? 5.096 -2.153 5.273 1.00 68.88 89 GLY A N 1
ATOM 714 C CA . GLY A 1 89 ? 4.903 -0.950 6.074 1.00 68.88 89 GLY A CA 1
ATOM 715 C C . GLY A 1 89 ? 5.318 -1.273 7.501 1.00 68.88 89 GLY A C 1
ATOM 716 O O . GLY A 1 89 ? 5.032 -2.375 7.977 1.00 68.88 89 GLY A O 1
ATOM 717 N N . LEU A 1 90 ? 6.046 -0.360 8.135 1.00 83.56 90 LEU A N 1
ATOM 718 C CA . LEU A 1 90 ? 6.457 -0.550 9.517 1.00 83.56 90 LEU A CA 1
ATOM 719 C C . LEU A 1 90 ? 5.193 -0.588 10.388 1.00 83.56 90 LEU A C 1
ATOM 721 O O . LEU A 1 90 ? 4.303 0.250 10.232 1.00 83.56 90 LEU A O 1
ATOM 725 N N . ASN A 1 91 ? 5.112 -1.596 11.256 1.00 90.31 91 ASN A N 1
ATOM 726 C CA . ASN A 1 91 ? 4.102 -1.707 12.301 1.00 90.31 91 ASN A CA 1
ATOM 727 C C . ASN A 1 91 ? 4.821 -1.487 13.625 1.00 90.31 91 ASN A C 1
ATOM 729 O O . ASN A 1 91 ? 5.753 -2.228 13.935 1.00 90.31 91 ASN A O 1
ATOM 733 N N . CYS A 1 92 ? 4.399 -0.469 14.351 1.00 90.69 92 CYS A N 1
ATOM 734 C CA . CYS A 1 92 ? 5.006 -0.016 15.584 1.00 90.69 92 CYS A CA 1
ATOM 735 C C . CYS A 1 92 ? 4.028 -0.213 16.728 1.00 90.69 92 CYS A C 1
ATOM 737 O O . CYS A 1 92 ? 2.824 -0.051 16.551 1.00 90.69 92 CYS A O 1
ATOM 739 N N . ASP A 1 93 ? 4.568 -0.528 17.897 1.00 89.88 93 ASP A N 1
ATOM 740 C CA . ASP A 1 93 ? 3.805 -0.557 19.139 1.00 89.88 93 ASP A CA 1
ATOM 741 C C . ASP A 1 93 ? 3.923 0.797 19.846 1.00 89.88 93 ASP A C 1
ATOM 743 O O . ASP A 1 93 ? 4.884 1.538 19.625 1.00 89.88 93 ASP A O 1
ATOM 747 N N . ASP A 1 94 ? 3.011 1.098 20.768 1.00 83.81 94 ASP A N 1
ATOM 748 C CA . ASP A 1 94 ? 2.985 2.380 21.498 1.00 83.81 94 ASP A CA 1
ATOM 749 C C . ASP A 1 94 ? 4.253 2.645 22.328 1.00 83.81 94 ASP A C 1
ATOM 751 O O . ASP A 1 94 ? 4.559 3.781 22.679 1.00 83.81 94 ASP A O 1
ATOM 755 N N . LYS A 1 95 ? 5.018 1.591 22.640 1.00 85.62 95 LYS A N 1
ATOM 756 C CA . LYS A 1 95 ? 6.298 1.670 23.365 1.00 85.62 95 LYS A CA 1
ATOM 757 C C . LYS A 1 95 ? 7.516 1.787 22.448 1.00 85.62 95 LYS A C 1
ATOM 759 O O . LYS A 1 95 ? 8.642 1.851 22.938 1.00 85.62 95 LYS A O 1
ATOM 764 N N . SER A 1 96 ? 7.324 1.734 21.134 1.00 83.25 96 SER A N 1
ATOM 765 C CA . SER A 1 96 ? 8.429 1.818 20.185 1.00 83.25 96 SER A CA 1
ATOM 766 C C . SER A 1 96 ? 8.938 3.256 20.074 1.00 83.25 96 SER A C 1
ATOM 768 O O . SER A 1 96 ? 8.166 4.201 19.946 1.00 83.25 96 SER A O 1
ATOM 770 N N . SER A 1 97 ? 10.259 3.422 20.088 1.00 82.19 97 SER A N 1
ATOM 771 C CA . SER A 1 97 ? 10.930 4.706 19.857 1.00 82.19 97 SER A CA 1
ATOM 772 C C . SER A 1 97 ? 11.247 4.929 18.371 1.00 82.19 97 SER A C 1
ATOM 774 O O . SER A 1 97 ? 12.274 5.521 18.037 1.00 82.19 97 SER A O 1
ATOM 776 N N . GLU A 1 98 ? 10.441 4.367 17.465 1.00 84.44 98 GLU A N 1
ATOM 777 C CA . GLU A 1 98 ? 10.647 4.521 16.024 1.00 84.44 98 GLU A CA 1
ATOM 778 C C . GLU A 1 98 ? 10.242 5.938 15.612 1.00 84.44 98 GLU A C 1
ATOM 780 O O . GLU A 1 98 ? 9.105 6.353 15.808 1.00 84.44 98 GLU A O 1
ATOM 785 N N . VAL A 1 99 ? 11.193 6.684 15.053 1.00 85.31 99 VAL A N 1
ATOM 786 C CA . VAL A 1 99 ? 10.964 8.070 14.618 1.00 85.31 99 VAL A CA 1
ATOM 787 C C . VAL A 1 99 ? 10.424 8.105 13.191 1.00 85.31 99 VAL A C 1
ATOM 789 O O . VAL A 1 99 ? 9.758 9.057 12.808 1.00 85.31 99 VAL A O 1
ATOM 792 N N . ARG A 1 100 ? 10.681 7.070 12.382 1.00 87.06 100 ARG A N 1
ATOM 793 C CA . ARG A 1 100 ? 10.241 7.018 10.981 1.00 87.06 100 ARG A CA 1
ATOM 794 C C . ARG A 1 100 ? 8.742 6.759 10.868 1.00 87.06 100 ARG A C 1
ATOM 796 O O . ARG A 1 100 ? 8.144 6.125 11.729 1.00 87.06 100 ARG A O 1
ATOM 803 N N . CYS A 1 101 ? 8.161 7.166 9.740 1.00 90.56 101 CYS A N 1
ATOM 80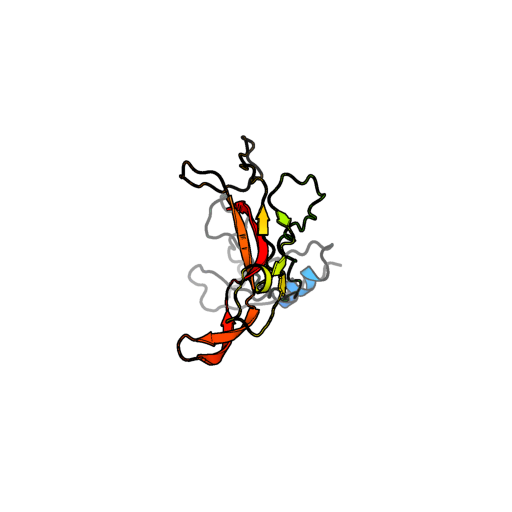4 C CA . CYS A 1 101 ? 6.761 6.898 9.414 1.00 90.56 101 CYS A CA 1
ATOM 805 C C . CYS A 1 101 ? 6.368 5.425 9.618 1.00 90.56 101 CYS A C 1
ATOM 807 O O . CYS A 1 101 ? 6.856 4.523 8.924 1.00 90.56 101 CYS A O 1
ATOM 809 N N . CYS A 1 102 ? 5.443 5.204 10.549 1.00 92.31 102 CYS A N 1
ATOM 810 C CA . CYS A 1 102 ? 5.033 3.895 11.019 1.00 92.31 102 CYS A CA 1
ATOM 811 C C . CYS A 1 102 ? 3.528 3.830 11.310 1.00 92.31 102 CYS A C 1
ATOM 813 O O . CYS A 1 102 ? 2.865 4.850 11.516 1.00 92.31 102 CYS A O 1
ATOM 815 N N . ARG A 1 103 ? 2.976 2.613 11.297 1.00 94.44 103 ARG A N 1
ATOM 816 C CA . ARG A 1 103 ? 1.589 2.337 11.674 1.00 94.44 103 ARG A CA 1
ATOM 817 C C . ARG A 1 103 ? 1.510 1.944 13.143 1.00 94.44 103 ARG A C 1
ATOM 819 O O . ARG A 1 103 ? 2.104 0.937 13.514 1.00 94.44 103 ARG A O 1
ATOM 826 N N . TYR A 1 104 ? 0.712 2.667 13.914 1.00 94.81 104 TYR A N 1
ATOM 827 C CA . TYR A 1 104 ? 0.476 2.424 15.335 1.00 94.81 104 TYR A CA 1
ATOM 828 C C . TYR A 1 104 ? -0.934 1.875 15.579 1.00 94.81 104 TYR A C 1
ATOM 830 O O . TYR A 1 104 ? -1.861 2.237 14.840 1.00 94.81 104 TYR A O 1
ATOM 838 N N . PRO A 1 105 ? -1.121 0.997 16.579 1.00 95.31 105 PRO A N 1
ATOM 839 C CA . PRO A 1 105 ? -2.434 0.498 16.945 1.00 95.31 105 PRO A CA 1
ATOM 840 C C . PRO A 1 105 ? -3.292 1.627 17.525 1.00 95.31 105 PRO A C 1
ATOM 842 O O . PRO A 1 105 ? -2.858 2.414 18.352 1.00 95.31 105 PRO A O 1
ATOM 845 N N . LEU A 1 106 ? -4.546 1.694 17.092 1.00 94.62 106 LEU A N 1
ATOM 846 C CA . LEU A 1 106 ? -5.560 2.561 17.687 1.00 94.62 106 LEU A CA 1
ATOM 847 C C . LEU A 1 106 ? -6.867 1.800 17.671 1.00 94.62 106 LEU A C 1
ATOM 849 O O . LEU A 1 106 ? -7.310 1.344 16.614 1.00 94.62 106 LEU A O 1
ATOM 853 N N . THR A 1 107 ? -7.460 1.664 18.847 1.00 95.56 107 THR A N 1
ATOM 854 C CA . THR A 1 107 ? -8.754 1.022 19.015 1.00 95.56 107 THR A CA 1
ATOM 855 C C . THR A 1 107 ? -9.791 2.101 19.261 1.00 95.56 107 THR A C 1
ATOM 857 O O . THR A 1 107 ? -9.647 2.890 20.187 1.00 95.56 107 THR A O 1
ATOM 860 N N . VAL A 1 108 ? -10.804 2.146 18.406 1.00 95.38 108 VAL A N 1
ATOM 861 C CA . VAL A 1 108 ? -11.920 3.087 18.494 1.00 95.38 108 VAL A CA 1
ATOM 862 C C . VAL A 1 108 ? -13.078 2.357 19.154 1.00 95.38 108 VAL A C 1
ATOM 864 O O . VAL A 1 108 ? -13.462 1.276 18.694 1.00 95.38 108 VAL A O 1
ATOM 867 N N . ASP A 1 109 ? -13.607 2.940 20.224 1.00 95.81 109 ASP A N 1
ATOM 868 C CA . ASP A 1 109 ? -14.763 2.438 20.959 1.00 95.81 109 ASP A CA 1
ATOM 869 C C . ASP A 1 109 ? -15.941 3.399 20.799 1.00 95.81 109 ASP A C 1
ATOM 871 O O . ASP A 1 109 ? -15.908 4.527 21.280 1.00 95.81 109 ASP A O 1
ATOM 875 N N . PHE A 1 110 ? -16.979 2.967 20.089 1.00 94.38 110 PHE A N 1
ATOM 876 C CA . PHE A 1 110 ? -18.150 3.797 19.831 1.00 94.38 110 PHE A CA 1
ATOM 877 C C . PHE A 1 110 ? -19.030 3.995 21.069 1.00 94.38 110 PHE A C 1
ATOM 879 O O . PHE A 1 110 ? -19.760 4.984 21.125 1.00 94.38 110 PHE A O 1
ATOM 886 N N . GLU A 1 111 ? -18.953 3.107 22.063 1.00 92.75 111 GLU A N 1
ATOM 887 C CA . GLU A 1 111 ? -19.691 3.267 23.321 1.00 92.75 111 GLU A CA 1
ATOM 888 C C . GLU A 1 111 ? -19.088 4.403 24.154 1.00 92.75 111 GLU A C 1
ATOM 890 O O . GLU A 1 111 ? -19.820 5.197 24.739 1.00 92.75 111 GLU A O 1
ATOM 895 N N . GLU A 1 112 ? -17.760 4.556 24.125 1.00 93.25 112 GLU A N 1
ATOM 896 C CA . GLU A 1 112 ? -17.059 5.650 24.811 1.00 93.25 112 GLU A CA 1
ATOM 897 C C . GLU A 1 112 ? -17.390 7.025 24.207 1.00 93.25 112 GLU A C 1
ATOM 899 O O . GLU A 1 112 ? -17.509 8.013 24.930 1.00 93.25 112 GLU A O 1
ATOM 904 N N . PHE A 1 113 ? -17.615 7.091 22.890 1.00 91.69 113 PHE A N 1
ATOM 905 C CA . PHE A 1 113 ? -18.073 8.313 22.217 1.00 91.69 113 PHE A CA 1
ATOM 906 C C . PHE A 1 113 ? -19.570 8.607 22.412 1.00 91.69 113 PHE A C 1
ATOM 908 O O . PHE A 1 113 ? -20.042 9.651 21.955 1.00 91.69 113 PHE A O 1
ATOM 915 N N . GLY A 1 114 ? -20.330 7.710 23.052 1.00 91.56 114 GLY A N 1
ATOM 916 C CA . GLY A 1 114 ? -21.785 7.832 23.190 1.00 91.56 114 GLY A CA 1
ATOM 917 C C . GLY A 1 114 ? -22.529 7.687 21.859 1.00 91.56 114 GLY A C 1
ATOM 918 O O . GLY A 1 114 ? -23.569 8.309 21.644 1.00 91.56 114 GLY A O 1
ATOM 919 N N . TRP A 1 115 ? -21.977 6.923 20.913 1.00 92.25 115 TRP A N 1
ATOM 920 C CA . TRP A 1 115 ? -22.579 6.696 19.598 1.00 92.25 115 TRP A CA 1
ATOM 921 C C . TRP A 1 115 ? -23.494 5.469 19.620 1.00 92.25 115 TRP A C 1
ATOM 923 O O . TRP A 1 115 ? -23.244 4.458 18.962 1.00 92.25 115 TRP A O 1
ATOM 933 N N . ASP A 1 116 ? -24.602 5.583 20.355 1.00 88.50 116 ASP A N 1
ATOM 934 C CA . ASP A 1 116 ? -25.578 4.498 20.553 1.00 88.50 116 ASP A CA 1
ATOM 935 C C . ASP A 1 116 ? -26.306 4.080 19.268 1.00 88.50 116 ASP A C 1
ATOM 937 O O . ASP A 1 116 ? -26.824 2.967 19.162 1.00 88.50 116 ASP A O 1
ATOM 941 N N . TRP A 1 117 ? -26.304 4.954 18.260 1.00 92.00 117 TRP A N 1
ATOM 942 C CA . TRP A 1 117 ? -26.835 4.670 16.929 1.00 92.00 117 TRP A CA 1
ATOM 943 C C . TRP A 1 117 ? -26.031 3.582 16.195 1.00 92.00 117 TRP A C 1
ATOM 945 O O . TRP A 1 117 ? -26.534 2.992 15.241 1.00 92.00 117 TRP A O 1
ATOM 955 N N . ILE A 1 118 ? -24.815 3.253 16.647 1.00 94.44 118 ILE A N 1
ATOM 956 C CA . ILE A 1 118 ? -24.016 2.144 16.117 1.00 94.44 118 ILE A CA 1
ATOM 957 C C . ILE A 1 118 ? -24.318 0.876 16.910 1.00 94.44 118 ILE A C 1
ATOM 959 O O . ILE A 1 118 ? -23.951 0.726 18.078 1.00 94.44 118 ILE A O 1
ATOM 963 N N . ILE A 1 119 ? -24.945 -0.091 16.247 1.00 94.69 119 ILE A N 1
ATOM 964 C CA . ILE A 1 119 ? -25.288 -1.381 16.846 1.00 94.69 119 ILE A CA 1
ATOM 965 C C . ILE A 1 119 ? -24.058 -2.299 16.846 1.00 94.69 119 ILE A C 1
ATOM 967 O O . ILE A 1 119 ? -23.752 -2.910 17.870 1.00 94.69 119 ILE A O 1
ATOM 971 N N . ALA A 1 120 ? -23.328 -2.382 15.726 1.00 95.44 120 ALA A N 1
ATOM 972 C CA . ALA A 1 120 ? -22.109 -3.187 15.612 1.00 95.44 120 ALA A CA 1
ATOM 973 C C . ALA A 1 120 ? -21.148 -2.680 14.512 1.00 95.44 120 ALA A C 1
ATOM 975 O O . ALA A 1 120 ? -21.612 -2.183 13.486 1.00 95.44 120 ALA A O 1
ATOM 976 N N . PRO A 1 121 ? -19.821 -2.881 14.648 1.00 95.75 121 PRO A N 1
ATOM 977 C CA . PRO A 1 121 ? -19.127 -3.320 15.860 1.00 95.75 121 PRO A CA 1
ATOM 978 C C . PRO A 1 121 ? -19.137 -2.214 16.922 1.00 95.75 121 PRO A C 1
ATOM 980 O O . PRO A 1 121 ? -19.153 -1.043 16.572 1.00 95.75 121 PRO A O 1
ATOM 983 N N . LYS A 1 122 ? -19.094 -2.572 18.211 1.00 94.19 122 LYS A N 1
ATOM 984 C CA . LYS A 1 122 ? -18.942 -1.588 19.301 1.00 94.19 122 LYS A CA 1
ATOM 985 C C . LYS A 1 122 ? -17.523 -1.030 19.387 1.00 94.19 122 LYS A C 1
ATOM 987 O O . LYS A 1 122 ? -17.325 0.146 19.658 1.00 94.19 122 LYS A O 1
ATOM 992 N N . ARG A 1 123 ? -16.539 -1.867 19.060 1.00 95.50 123 ARG A N 1
ATOM 993 C CA . ARG A 1 123 ? -15.117 -1.534 19.091 1.00 95.50 123 ARG A CA 1
ATOM 994 C C . ARG A 1 123 ? -14.408 -2.104 17.868 1.00 95.50 123 ARG A C 1
ATOM 996 O O . ARG A 1 123 ? -14.673 -3.244 17.485 1.00 95.50 123 ARG A O 1
ATOM 1003 N N . TYR A 1 124 ? -13.493 -1.347 17.266 1.00 95.31 124 TYR A N 1
ATOM 1004 C CA . TYR A 1 124 ? -12.675 -1.825 16.144 1.00 95.31 124 TYR A CA 1
ATOM 1005 C C . TYR A 1 124 ? -11.261 -1.225 16.152 1.00 95.31 124 TYR A C 1
ATOM 1007 O O . TYR A 1 124 ? -11.010 -0.180 16.746 1.00 95.31 124 TYR A O 1
ATOM 1015 N N . GLN A 1 125 ? -10.318 -1.899 15.489 1.00 95.88 125 GLN A N 1
ATOM 1016 C CA . GLN A 1 125 ? -8.929 -1.443 15.374 1.00 95.88 125 GLN A CA 1
ATOM 1017 C C . GLN A 1 125 ? -8.746 -0.582 14.121 1.00 95.88 125 GLN A C 1
ATOM 1019 O O . GLN A 1 125 ? -8.525 -1.111 13.032 1.00 95.88 125 GLN A O 1
ATOM 1024 N N . ALA A 1 126 ? -8.821 0.738 14.274 1.00 96.06 126 ALA A N 1
ATOM 1025 C CA . ALA A 1 126 ? -8.598 1.691 13.190 1.00 96.06 126 ALA A CA 1
ATOM 1026 C C . ALA A 1 126 ? -7.120 1.750 12.781 1.00 96.06 126 ALA A C 1
ATOM 1028 O O . ALA A 1 126 ? -6.800 1.672 11.595 1.00 96.06 126 ALA A O 1
ATOM 1029 N N . ASN A 1 127 ? -6.212 1.790 13.763 1.00 96.12 127 ASN A N 1
ATOM 1030 C CA . ASN A 1 127 ? -4.796 2.132 13.574 1.00 96.12 127 ASN A CA 1
ATOM 1031 C C . ASN A 1 127 ? -4.599 3.552 13.009 1.00 96.12 127 ASN A C 1
ATOM 1033 O O . ASN A 1 127 ? -5.498 4.147 12.419 1.00 96.12 127 ASN A O 1
ATOM 1037 N N . TYR A 1 128 ? -3.400 4.102 13.165 1.00 95.25 128 TYR A N 1
ATOM 1038 C CA . TYR A 1 128 ? -3.059 5.417 12.625 1.00 95.25 128 TYR A CA 1
ATOM 1039 C C . TYR A 1 128 ? -1.611 5.470 12.144 1.00 95.25 128 TYR A C 1
ATOM 1041 O O . TYR A 1 128 ? -0.799 4.603 12.469 1.00 95.25 128 TYR A O 1
ATOM 1049 N N . CYS A 1 129 ? -1.304 6.472 11.323 1.00 94.25 129 CYS A N 1
ATOM 1050 C CA . CYS A 1 129 ? 0.045 6.725 10.832 1.00 94.25 129 CYS A CA 1
ATOM 1051 C C . CYS A 1 129 ? 0.670 7.873 11.612 1.00 94.25 129 CYS A C 1
ATOM 1053 O O . CYS A 1 129 ? 0.049 8.924 11.754 1.00 94.25 129 CYS A O 1
ATOM 1055 N N . SER A 1 130 ? 1.894 7.673 12.087 1.00 92.69 130 SER A N 1
ATOM 1056 C CA . SER A 1 130 ? 2.676 8.707 12.758 1.00 92.69 130 SER A CA 1
ATOM 1057 C C . SER A 1 130 ? 4.165 8.490 12.515 1.00 92.69 130 SER A C 1
ATOM 1059 O O . SER A 1 130 ? 4.589 7.392 12.149 1.00 92.69 130 SER A O 1
ATOM 1061 N N . GLY A 1 131 ? 4.948 9.544 12.703 1.00 90.00 131 GLY A N 1
ATOM 1062 C CA . GLY A 1 131 ? 6.390 9.553 12.507 1.00 90.00 131 GLY A CA 1
ATOM 1063 C C . GLY A 1 131 ? 6.829 10.492 11.391 1.00 90.00 131 GLY A C 1
ATOM 1064 O O . GLY A 1 131 ? 6.036 11.028 10.616 1.00 90.00 131 GLY A O 1
ATOM 1065 N N . GLU A 1 132 ? 8.133 10.682 11.324 1.00 86.38 132 GLU A N 1
ATOM 1066 C CA . GLU A 1 132 ? 8.799 11.584 10.409 1.00 86.38 132 GLU A CA 1
ATOM 1067 C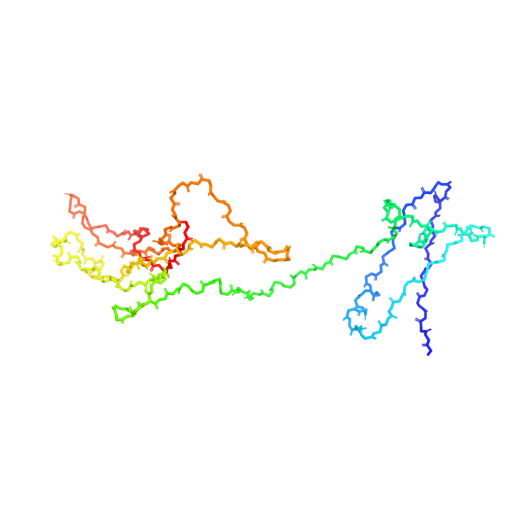 C . GLU A 1 132 ? 9.098 10.896 9.077 1.00 86.38 132 GLU A C 1
ATOM 1069 O O . GLU A 1 132 ? 9.438 9.708 8.990 1.00 86.38 132 GLU A O 1
ATOM 1074 N N . CYS A 1 133 ? 8.986 11.680 8.013 1.00 85.69 133 CYS A N 1
ATOM 1075 C CA . CYS A 1 133 ? 9.390 11.293 6.677 1.00 85.69 133 CYS A CA 1
ATOM 1076 C C . CYS A 1 133 ? 10.634 12.103 6.316 1.00 85.69 133 CYS A C 1
ATOM 1078 O O . CYS A 1 133 ? 10.513 13.280 5.975 1.00 85.69 133 CYS A O 1
ATOM 1080 N N . PRO A 1 134 ? 11.839 11.514 6.419 1.00 75.88 134 PRO A N 1
ATOM 1081 C CA . PRO A 1 134 ? 13.046 12.234 6.067 1.00 75.88 134 PRO A CA 1
ATOM 1082 C C . PRO A 1 134 ? 13.029 12.559 4.574 1.00 75.88 134 PRO A C 1
ATOM 1084 O O . PRO A 1 134 ? 12.687 11.718 3.737 1.00 75.88 134 PRO A O 1
ATOM 1087 N N . PHE A 1 135 ? 13.444 13.777 4.240 1.00 68.31 135 PHE A N 1
ATOM 1088 C CA . PHE A 1 135 ? 13.733 14.135 2.862 1.00 68.31 135 PHE A CA 1
ATOM 1089 C C . PHE A 1 135 ? 14.908 13.300 2.367 1.00 68.31 135 PHE A C 1
ATOM 1091 O O . PHE A 1 135 ? 16.009 13.350 2.917 1.00 68.31 135 PHE A O 1
ATOM 1098 N N . VAL A 1 136 ? 14.691 12.546 1.298 1.00 61.81 136 VAL A N 1
ATOM 1099 C CA . VAL A 1 136 ? 15.769 11.844 0.603 1.00 61.81 136 VAL A CA 1
ATOM 1100 C C . VAL A 1 136 ? 16.403 12.820 -0.391 1.00 61.81 136 VAL A C 1
ATOM 1102 O O . VAL A 1 136 ? 16.027 12.877 -1.556 1.00 61.81 136 VAL A O 1
ATOM 1105 N N . LEU A 1 137 ? 17.348 13.633 0.087 1.00 53.56 137 LEU A N 1
ATOM 1106 C CA . LEU A 1 137 ? 18.235 14.439 -0.757 1.00 53.56 137 LEU A CA 1
ATOM 1107 C C . LEU A 1 137 ? 19.508 13.627 -1.021 1.00 53.56 137 LEU A C 1
ATOM 1109 O O . LEU A 1 137 ? 20.223 13.270 -0.087 1.00 53.56 137 LEU A O 1
ATOM 1113 N N . MET A 1 138 ? 19.799 13.313 -2.283 1.00 50.09 138 MET A N 1
ATOM 1114 C CA . MET A 1 138 ? 21.040 12.633 -2.668 1.00 50.09 138 MET A CA 1
ATOM 1115 C C . MET A 1 138 ? 22.012 13.619 -3.315 1.00 50.09 138 MET A C 1
ATOM 1117 O O . MET A 1 138 ? 21.728 14.191 -4.365 1.00 50.09 138 MET A O 1
ATOM 1121 N N . ASN A 1 139 ? 23.184 13.772 -2.697 1.00 42.31 139 ASN A N 1
ATOM 1122 C CA . ASN A 1 139 ? 24.320 14.486 -3.269 1.00 42.31 139 ASN A CA 1
ATOM 1123 C C . ASN A 1 139 ? 25.113 13.579 -4.234 1.00 42.31 139 ASN A C 1
ATOM 1125 O O . ASN A 1 139 ? 25.720 12.593 -3.831 1.00 42.31 139 ASN A O 1
ATOM 1129 N N . GLN A 1 140 ? 25.137 13.991 -5.504 1.00 46.94 140 GLN A N 1
ATOM 1130 C CA . GLN A 1 140 ? 26.356 14.285 -6.274 1.00 46.94 140 GLN A CA 1
ATOM 1131 C C . GLN A 1 140 ? 27.380 13.171 -6.627 1.00 46.94 140 GLN A C 1
ATOM 1133 O O . GLN A 1 140 ? 28.538 13.508 -6.851 1.00 46.94 140 GLN A O 1
ATOM 1138 N N . TYR A 1 141 ? 26.995 11.895 -6.813 1.00 51.03 141 TYR A N 1
ATOM 1139 C CA . TYR A 1 141 ? 27.773 10.962 -7.667 1.00 51.03 141 TYR A CA 1
ATOM 1140 C C . TYR A 1 141 ? 26.891 10.196 -8.686 1.00 51.03 141 TYR A C 1
ATOM 1142 O O . TYR A 1 141 ? 25.733 9.902 -8.405 1.00 51.03 141 TYR A O 1
ATOM 1150 N N . PRO A 1 142 ? 27.383 9.897 -9.907 1.00 53.66 142 PRO A N 1
ATOM 1151 C CA . PRO A 1 142 ? 26.516 9.756 -11.088 1.00 53.66 142 PRO A CA 1
ATOM 1152 C C . PRO A 1 142 ? 25.873 8.378 -11.342 1.00 53.66 142 PRO A C 1
ATOM 1154 O O . PRO A 1 142 ? 25.172 8.236 -12.340 1.00 53.66 142 PRO A O 1
ATOM 1157 N N . HIS A 1 143 ? 26.104 7.344 -10.523 1.00 56.44 143 HIS A N 1
ATOM 1158 C CA . HIS A 1 143 ? 25.770 5.966 -10.942 1.00 56.44 143 HIS A CA 1
ATOM 1159 C C . HIS A 1 143 ? 24.421 5.428 -10.451 1.00 56.44 143 HIS A C 1
ATOM 1161 O O . HIS A 1 143 ? 23.876 4.544 -11.102 1.00 56.44 143 HIS A O 1
ATOM 1167 N N . THR A 1 144 ? 23.862 5.905 -9.335 1.00 54.19 144 THR A N 1
ATOM 1168 C CA . THR A 1 144 ? 22.606 5.339 -8.801 1.00 54.19 144 THR A CA 1
ATOM 1169 C C . THR A 1 144 ? 21.962 6.253 -7.772 1.00 54.19 144 THR A C 1
ATOM 1171 O O . THR A 1 144 ? 22.370 6.193 -6.619 1.00 54.19 144 THR A O 1
ATOM 1174 N N . HIS A 1 145 ? 20.912 7.002 -8.127 1.00 54.44 145 HIS A N 1
ATOM 1175 C CA . HIS A 1 145 ? 20.065 7.685 -7.140 1.00 54.44 145 HIS A CA 1
ATOM 1176 C C . HIS A 1 145 ? 18.598 7.747 -7.601 1.00 54.44 145 HIS A C 1
ATOM 1178 O O . HIS A 1 145 ? 18.309 8.022 -8.766 1.00 54.44 145 HIS A O 1
ATOM 1184 N N . LEU A 1 146 ? 17.671 7.450 -6.680 1.00 52.50 146 LEU A N 1
ATOM 1185 C CA . LEU A 1 146 ? 16.229 7.626 -6.872 1.00 52.50 146 LEU A CA 1
ATOM 1186 C C . LEU A 1 146 ? 15.917 9.123 -6.790 1.00 52.50 146 LEU A C 1
ATOM 1188 O O . LEU A 1 146 ? 16.076 9.727 -5.734 1.00 52.50 146 LEU A O 1
ATOM 1192 N N . ILE A 1 147 ? 15.483 9.712 -7.903 1.00 48.72 147 ILE A N 1
ATOM 1193 C CA . ILE A 1 147 ? 15.041 11.106 -7.967 1.00 48.72 147 ILE A CA 1
ATOM 1194 C C . ILE A 1 147 ? 13.529 11.117 -7.767 1.00 48.72 147 ILE A C 1
ATOM 1196 O O . ILE A 1 147 ? 12.783 10.669 -8.636 1.00 48.72 147 ILE A O 1
ATOM 1200 N N . GLN A 1 148 ? 13.074 11.646 -6.635 1.00 50.28 148 GLN A N 1
ATOM 1201 C CA . GLN A 1 148 ? 11.692 12.080 -6.474 1.00 50.28 148 GLN A CA 1
ATOM 1202 C C . GLN A 1 148 ? 11.723 13.606 -6.350 1.00 50.28 148 GLN A C 1
ATOM 1204 O O . GLN A 1 148 ? 11.810 14.160 -5.261 1.00 50.28 148 GLN A O 1
ATOM 1209 N N . GLN A 1 149 ? 11.770 14.286 -7.500 1.00 45.03 149 GLN A N 1
ATOM 1210 C CA . GLN A 1 149 ? 11.580 15.735 -7.571 1.00 45.03 149 GLN A CA 1
ATOM 1211 C C . GLN A 1 149 ? 10.122 16.045 -7.258 1.00 45.03 149 GLN A C 1
ATOM 1213 O O . GLN A 1 149 ? 9.256 15.552 -7.980 1.00 45.03 149 GLN A O 1
ATOM 1218 N N . ILE A 1 150 ? 9.851 16.903 -6.272 1.00 51.22 150 ILE A N 1
ATOM 1219 C CA . ILE A 1 150 ? 8.600 17.666 -6.249 1.00 51.22 150 ILE A CA 1
ATOM 1220 C C . ILE A 1 150 ? 8.895 19.110 -5.822 1.00 51.22 150 ILE A C 1
ATOM 1222 O O . ILE A 1 150 ? 9.666 19.362 -4.900 1.00 51.22 150 ILE A O 1
ATOM 1226 N N . ASN A 1 151 ? 8.291 20.028 -6.575 1.00 51.44 151 ASN A N 1
ATOM 1227 C CA . ASN A 1 151 ? 8.431 21.485 -6.577 1.00 51.44 151 ASN A CA 1
ATOM 1228 C C . ASN A 1 151 ? 7.659 22.202 -5.451 1.00 51.44 151 ASN A C 1
ATOM 1230 O O . ASN A 1 151 ? 7.423 23.403 -5.561 1.00 51.44 151 ASN A O 1
ATOM 1234 N N . ASP A 1 152 ? 7.258 21.506 -4.388 1.00 50.41 152 ASP A N 1
ATOM 1235 C CA . ASP A 1 152 ? 6.396 22.080 -3.354 1.00 50.41 152 ASP A CA 1
ATOM 1236 C C . ASP A 1 152 ? 7.174 22.305 -2.055 1.00 50.41 152 ASP A C 1
ATOM 1238 O O . ASP A 1 152 ? 7.907 21.441 -1.581 1.00 50.41 152 ASP A O 1
ATOM 1242 N N . ALA A 1 153 ? 7.006 23.486 -1.455 1.00 54.66 153 ALA A N 1
ATOM 1243 C CA . ALA A 1 153 ? 7.678 23.925 -0.226 1.00 54.66 153 ALA A CA 1
ATOM 1244 C C . ALA A 1 153 ? 7.272 23.139 1.047 1.00 54.66 153 ALA A C 1
ATOM 1246 O O . ALA A 1 153 ? 7.574 23.564 2.162 1.00 54.66 153 ALA A O 1
ATOM 1247 N N . VAL A 1 154 ? 6.574 22.010 0.896 1.00 63.50 154 VAL A N 1
ATOM 1248 C CA . VAL A 1 154 ? 6.043 21.169 1.972 1.00 63.50 154 VAL A CA 1
ATOM 1249 C C . VAL A 1 154 ? 6.705 19.797 1.872 1.00 63.50 154 VAL A C 1
ATOM 1251 O O . VAL A 1 154 ? 6.686 19.166 0.820 1.00 63.50 154 VAL A O 1
ATOM 1254 N N . GLY A 1 155 ? 7.329 19.347 2.960 1.00 69.00 155 GLY A N 1
ATOM 1255 C CA . GLY A 1 155 ? 7.993 18.045 2.998 1.00 69.00 155 GLY A CA 1
ATOM 1256 C C . GLY A 1 155 ? 7.064 16.844 2.894 1.00 69.00 155 GLY A C 1
ATOM 1257 O O . GLY A 1 155 ? 5.851 16.998 3.043 1.00 69.00 155 GLY A O 1
ATOM 1258 N N . PRO A 1 156 ? 7.622 15.635 2.675 1.00 82.88 156 PRO A N 1
ATOM 1259 C CA . PRO A 1 156 ? 6.817 14.426 2.623 1.00 82.88 156 PRO A CA 1
ATOM 1260 C C . PRO A 1 156 ? 6.105 14.202 3.962 1.00 82.88 156 PRO A C 1
ATOM 1262 O O . PRO A 1 156 ? 6.687 14.366 5.034 1.00 82.88 156 PRO A O 1
ATOM 1265 N N . CYS A 1 157 ? 4.843 13.792 3.898 1.00 88.31 157 CYS A N 1
ATOM 1266 C CA . CYS A 1 157 ? 3.989 13.530 5.049 1.00 88.31 157 CYS A CA 1
ATOM 1267 C C . CYS A 1 157 ? 3.799 12.022 5.259 1.00 88.31 157 CYS A C 1
ATOM 1269 O O . CYS A 1 157 ? 3.645 11.250 4.304 1.00 88.31 157 CYS A O 1
ATOM 1271 N N . CYS A 1 158 ? 3.776 11.592 6.524 1.00 91.44 158 CYS A N 1
ATOM 1272 C CA . CYS A 1 158 ? 3.413 10.227 6.884 1.00 91.44 158 CYS A CA 1
ATOM 1273 C C . CYS A 1 158 ? 1.890 10.057 6.832 1.00 91.44 158 CYS A C 1
ATOM 1275 O O . CYS A 1 158 ? 1.172 10.563 7.691 1.00 91.44 158 CYS A O 1
ATOM 1277 N N . SER A 1 159 ? 1.384 9.323 5.837 1.00 93.25 159 SER A N 1
ATOM 1278 C CA . SER A 1 159 ? -0.059 9.119 5.672 1.00 93.25 159 SER A CA 1
ATOM 1279 C C . SER A 1 159 ? -0.428 7.701 5.205 1.00 93.25 159 SER A C 1
ATOM 1281 O O . SER A 1 159 ? 0.437 6.945 4.728 1.00 93.25 159 SER A O 1
ATOM 1283 N N . PRO A 1 160 ? -1.703 7.289 5.365 1.00 94.00 160 PRO A N 1
ATOM 1284 C CA . PRO A 1 160 ? -2.173 5.974 4.946 1.00 94.00 160 PRO A CA 1
ATOM 1285 C C . PRO A 1 160 ? -2.013 5.754 3.436 1.00 94.00 160 PRO A C 1
ATOM 1287 O O . PRO A 1 160 ? -2.467 6.543 2.614 1.00 94.00 160 PRO A O 1
ATOM 1290 N N . ARG A 1 161 ? -1.399 4.631 3.056 1.00 91.44 161 ARG A N 1
ATOM 1291 C CA . ARG A 1 161 ? -1.255 4.176 1.657 1.00 91.44 161 ARG A CA 1
ATOM 1292 C C . ARG A 1 161 ? -2.220 3.076 1.283 1.00 91.44 161 ARG A C 1
ATOM 1294 O O . ARG A 1 161 ? -2.472 2.841 0.105 1.00 91.44 161 ARG A O 1
ATOM 1301 N N . LYS A 1 162 ? -2.698 2.350 2.284 1.00 92.12 162 LYS A N 1
ATOM 1302 C CA . LYS A 1 162 ? -3.707 1.320 2.117 1.00 92.12 162 LYS A CA 1
ATOM 1303 C C . LYS A 1 162 ? -4.641 1.395 3.303 1.00 92.12 162 LYS A C 1
ATOM 1305 O O . LYS A 1 162 ? -4.177 1.417 4.444 1.00 92.12 162 LYS A O 1
ATOM 1310 N N . MET A 1 163 ? -5.927 1.412 3.003 1.00 95.00 163 MET A N 1
ATOM 1311 C CA . MET A 1 163 ? -6.977 1.337 3.997 1.00 95.00 163 MET A CA 1
ATOM 1312 C C . MET A 1 163 ? -7.949 0.229 3.606 1.00 95.00 163 MET A C 1
ATOM 1314 O O . MET A 1 163 ? -8.133 -0.048 2.417 1.00 95.00 163 MET A O 1
ATOM 1318 N N . SER A 1 164 ? -8.542 -0.412 4.604 1.00 96.31 164 SER A N 1
ATOM 1319 C CA . SER A 1 164 ? -9.613 -1.381 4.427 1.00 96.31 164 SER A CA 1
ATOM 1320 C C . SER A 1 164 ? -10.928 -0.837 4.969 1.00 96.31 164 SER A C 1
ATOM 1322 O O . SER A 1 164 ? -10.979 0.060 5.816 1.00 96.31 164 SER A O 1
ATOM 1324 N N . SER A 1 165 ? -12.011 -1.379 4.433 1.00 97.31 165 SER A N 1
ATOM 1325 C CA . SER A 1 165 ? -13.369 -1.102 4.876 1.00 97.31 165 SER A CA 1
ATOM 1326 C C . SER A 1 165 ? -13.751 -1.957 6.082 1.00 97.31 165 SER A C 1
ATOM 1328 O O . SER A 1 165 ? -13.196 -3.041 6.272 1.00 97.31 165 SER A O 1
ATOM 1330 N N . ILE A 1 166 ? -14.754 -1.514 6.837 1.00 96.69 166 ILE A N 1
ATOM 1331 C CA . ILE A 1 166 ? -15.418 -2.323 7.870 1.00 96.69 166 ILE A CA 1
ATOM 1332 C C . ILE A 1 166 ? -16.890 -2.514 7.513 1.00 96.69 166 ILE A C 1
ATOM 1334 O O . ILE A 1 166 ? -17.504 -1.637 6.908 1.00 96.69 166 ILE A O 1
ATOM 1338 N N . SER A 1 167 ? -17.460 -3.656 7.887 1.00 96.12 167 SER A N 1
ATOM 1339 C CA . SER A 1 167 ? -18.911 -3.838 7.894 1.00 96.12 167 SER A CA 1
ATOM 1340 C C . SER A 1 167 ? -19.496 -3.228 9.162 1.00 96.12 167 SER A C 1
ATOM 1342 O O . SER A 1 167 ? -18.967 -3.470 10.248 1.00 96.12 167 SER A O 1
ATOM 1344 N N . MET A 1 168 ? -20.589 -2.491 9.030 1.00 95.44 168 MET A N 1
ATOM 1345 C CA . MET A 1 168 ? -21.191 -1.715 10.103 1.00 95.44 168 MET A CA 1
ATOM 1346 C C . MET A 1 168 ? -22.712 -1.867 10.081 1.00 95.44 168 MET A C 1
ATOM 1348 O O . MET A 1 168 ? -23.330 -1.843 9.018 1.00 95.44 168 MET A O 1
ATOM 1352 N N . LEU A 1 169 ? -23.294 -2.032 11.263 1.00 96.00 169 LEU A N 1
ATOM 1353 C CA . LEU A 1 169 ? -24.726 -2.078 11.518 1.00 96.00 169 LEU A CA 1
ATOM 1354 C C . LEU A 1 169 ? -25.087 -0.858 12.364 1.00 96.00 169 LEU A C 1
ATOM 1356 O O . LEU A 1 169 ? -24.601 -0.731 13.491 1.00 96.00 169 LEU A O 1
ATOM 1360 N N . TYR A 1 170 ? -25.906 0.038 11.828 1.00 94.94 170 TYR A N 1
ATOM 1361 C CA . TYR A 1 170 ? -26.240 1.303 12.477 1.00 94.94 170 TYR A CA 1
ATOM 1362 C C . TYR A 1 170 ? -27.696 1.708 12.224 1.00 94.94 170 TYR A C 1
ATOM 1364 O O . TYR A 1 170 ? -28.341 1.183 11.317 1.00 94.94 170 TYR A O 1
ATOM 1372 N N . MET A 1 171 ? -28.214 2.611 13.051 1.00 94.56 171 MET A N 1
ATOM 1373 C CA . MET A 1 171 ? -29.542 3.205 12.910 1.00 94.56 171 MET A CA 1
ATOM 1374 C C . MET A 1 171 ? -29.441 4.542 12.178 1.00 94.56 171 MET A C 1
ATOM 1376 O O . MET A 1 171 ? -28.583 5.363 12.511 1.00 94.56 171 MET A O 1
ATOM 1380 N N . ASP A 1 172 ? -30.293 4.755 11.177 1.00 90.88 172 ASP A N 1
ATOM 1381 C CA . ASP A 1 172 ? -30.453 6.066 10.545 1.00 90.88 172 ASP A CA 1
ATOM 1382 C C . ASP A 1 172 ? -31.321 7.014 11.399 1.00 90.88 172 ASP A C 1
ATOM 1384 O O . ASP A 1 172 ? -31.770 6.666 12.493 1.00 90.88 172 ASP A O 1
ATOM 1388 N N . GLY A 1 173 ? -31.545 8.238 10.907 1.00 90.06 173 GLY A N 1
ATOM 1389 C CA . GLY A 1 173 ? -32.366 9.237 11.602 1.00 90.06 173 GLY A CA 1
ATOM 1390 C C . GLY A 1 173 ? -33.844 8.857 11.756 1.00 90.06 173 GLY A C 1
ATOM 1391 O O . GLY A 1 173 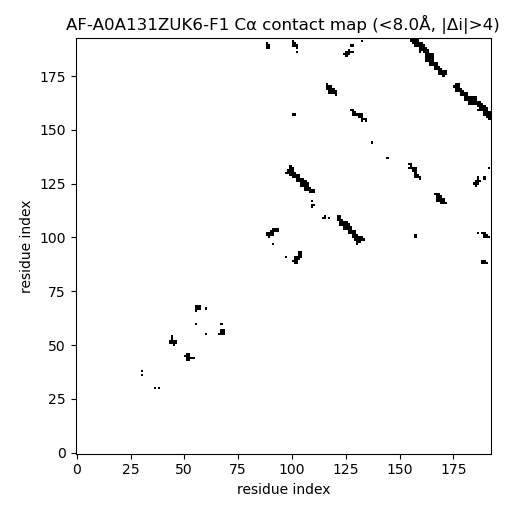? -34.523 9.433 12.600 1.00 90.06 173 GLY A O 1
ATOM 1392 N N . ASP A 1 174 ? -34.319 7.871 10.993 1.00 92.44 174 ASP A N 1
ATOM 1393 C CA . ASP A 1 174 ? -35.689 7.356 11.015 1.00 92.44 174 ASP A CA 1
ATOM 1394 C C . ASP A 1 174 ? -35.795 6.041 11.820 1.00 92.44 174 ASP A C 1
ATOM 1396 O O . ASP A 1 174 ? -36.815 5.353 11.768 1.00 92.44 174 ASP A O 1
ATOM 1400 N N . TYR A 1 175 ? -34.752 5.692 12.588 1.00 89.94 175 TYR A N 1
ATOM 1401 C CA . TYR A 1 175 ? -34.632 4.459 13.378 1.00 89.94 175 TYR A CA 1
ATOM 1402 C C . TYR A 1 175 ? -34.654 3.162 12.556 1.00 89.94 175 TYR A C 1
ATOM 1404 O O . TYR A 1 175 ? -34.906 2.079 13.095 1.00 89.94 175 TYR A O 1
ATOM 1412 N N . ASN A 1 176 ? -34.335 3.224 11.264 1.00 94.00 176 ASN A N 1
ATOM 1413 C CA . ASN A 1 176 ? -34.161 2.025 10.457 1.00 94.00 176 ASN A CA 1
ATOM 1414 C C . ASN A 1 176 ? -32.780 1.423 10.694 1.00 94.00 176 ASN A C 1
ATOM 1416 O O . ASN A 1 176 ? -31.766 2.120 10.710 1.00 94.00 176 ASN A O 1
ATOM 1420 N N . VAL A 1 177 ? -32.734 0.098 10.819 1.00 95.31 177 VAL A N 1
ATOM 1421 C CA . VAL A 1 177 ? -31.481 -0.643 10.971 1.00 95.31 177 VAL A CA 1
ATOM 1422 C C . VAL A 1 177 ? -30.871 -0.904 9.595 1.00 95.31 177 VAL A C 1
ATOM 1424 O O . VAL A 1 177 ? -31.426 -1.652 8.789 1.00 95.31 177 VAL A O 1
ATOM 1427 N N . ILE A 1 178 ? -29.701 -0.320 9.344 1.00 95.62 178 ILE A N 1
ATOM 1428 C CA . ILE A 1 178 ? -28.968 -0.420 8.082 1.00 95.62 178 ILE A CA 1
ATOM 1429 C C . ILE A 1 178 ? -27.680 -1.208 8.298 1.00 95.62 178 ILE A C 1
ATOM 1431 O O . ILE A 1 178 ? -26.877 -0.904 9.181 1.00 95.62 178 ILE A O 1
ATOM 1435 N N . TYR A 1 179 ? -27.460 -2.205 7.442 1.00 96.44 179 TYR A N 1
ATOM 1436 C CA . TYR A 1 179 ? -26.178 -2.887 7.308 1.00 96.44 179 TYR A CA 1
ATOM 1437 C C . TYR A 1 179 ? -25.437 -2.359 6.079 1.00 96.44 179 TYR A C 1
ATOM 1439 O O . TYR A 1 179 ? -25.971 -2.383 4.969 1.00 96.44 179 TYR A O 1
ATOM 1447 N N . GLY A 1 180 ? -24.198 -1.913 6.262 1.00 95.56 180 GLY A N 1
ATOM 1448 C CA . GLY A 1 180 ? -23.387 -1.343 5.192 1.00 95.56 180 GLY A CA 1
ATOM 1449 C C . GLY A 1 180 ? -21.898 -1.620 5.352 1.00 95.56 180 GLY A C 1
ATOM 1450 O O . GLY A 1 180 ? -21.426 -2.065 6.396 1.00 95.56 180 GLY A O 1
ATOM 1451 N N . ILE A 1 181 ? -21.143 -1.349 4.290 1.00 96.25 181 ILE A N 1
ATOM 1452 C CA . ILE A 1 181 ? -19.680 -1.409 4.298 1.00 96.25 181 ILE A CA 1
ATOM 1453 C C . ILE A 1 181 ? -19.160 0.022 4.205 1.00 96.25 181 ILE A C 1
ATOM 1455 O O . ILE A 1 181 ? -19.377 0.695 3.199 1.00 96.25 181 ILE A O 1
ATOM 1459 N N . VAL A 1 182 ? -18.457 0.475 5.241 1.00 94.88 182 VAL A N 1
ATOM 1460 C CA . VAL A 1 182 ? -17.878 1.820 5.293 1.00 94.88 182 VAL A CA 1
ATOM 1461 C C . VAL A 1 182 ? -16.428 1.751 4.805 1.00 94.88 182 VAL A C 1
ATOM 1463 O O . VAL A 1 182 ? -15.611 1.048 5.416 1.00 94.88 182 VAL A O 1
ATOM 1466 N N . PRO A 1 183 ? -16.082 2.416 3.686 1.00 96.75 183 PRO A N 1
ATOM 1467 C CA . PRO A 1 183 ? -14.732 2.388 3.138 1.00 96.75 183 PRO A CA 1
ATOM 1468 C C . 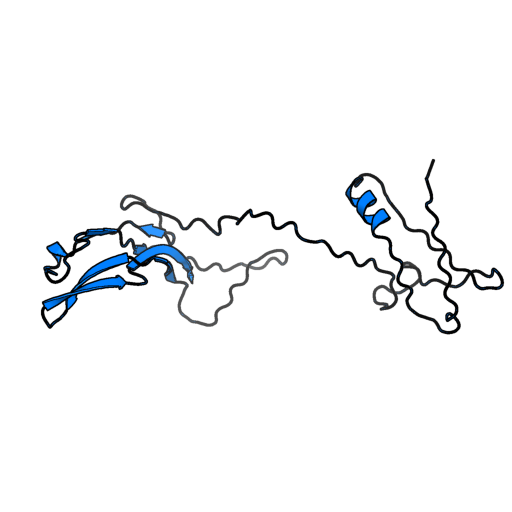PRO A 1 183 ? -13.758 3.209 3.990 1.00 96.75 183 PRO A C 1
ATOM 1470 O O . PRO A 1 183 ? -14.151 4.152 4.663 1.00 96.75 183 PRO A O 1
ATOM 1473 N N . ASN A 1 184 ? -12.466 2.880 3.896 1.00 94.94 184 ASN A N 1
ATOM 1474 C CA . ASN A 1 184 ? -11.368 3.663 4.479 1.00 94.94 184 ASN A CA 1
ATOM 1475 C C . ASN A 1 184 ? -11.460 3.885 6.000 1.00 94.94 184 ASN A C 1
ATOM 1477 O O . ASN A 1 184 ? -11.147 4.964 6.489 1.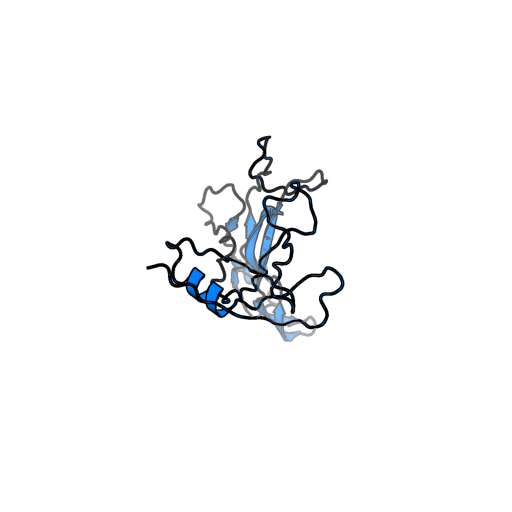00 94.94 184 ASN A O 1
ATOM 1481 N N . MET A 1 185 ? -11.852 2.854 6.749 1.00 95.81 185 MET A N 1
ATOM 1482 C CA . MET A 1 185 ? -11.987 2.936 8.210 1.00 95.81 185 MET A CA 1
ATOM 1483 C C . MET A 1 185 ? -10.780 2.369 8.960 1.00 95.81 185 MET A C 1
ATOM 1485 O O . MET A 1 185 ? -10.510 2.766 10.087 1.00 95.81 185 MET A O 1
ATOM 1489 N N . VAL A 1 186 ? -10.034 1.446 8.348 1.00 97.00 186 VAL A N 1
ATOM 1490 C CA . VAL A 1 186 ? -8.879 0.797 8.980 1.00 97.00 186 VAL A CA 1
ATOM 1491 C C . VAL A 1 186 ? -7.629 1.084 8.169 1.00 97.00 186 VAL A C 1
ATOM 1493 O O . VAL A 1 186 ? -7.580 0.812 6.971 1.00 97.00 186 VAL A O 1
ATOM 1496 N N . VAL A 1 187 ? -6.595 1.614 8.813 1.00 96.00 187 VAL A N 1
ATOM 1497 C CA . VAL A 1 187 ? -5.278 1.809 8.213 1.00 96.00 187 VAL A CA 1
ATOM 1498 C C . VAL A 1 187 ? -4.549 0.464 8.158 1.00 96.00 187 VAL A C 1
ATOM 1500 O O . VAL A 1 187 ? -4.166 -0.107 9.180 1.00 96.00 187 VAL A O 1
ATOM 1503 N N . ASP A 1 188 ? -4.303 -0.025 6.943 1.00 93.25 188 ASP A N 1
ATOM 1504 C CA . ASP A 1 188 ? -3.535 -1.250 6.686 1.00 93.25 188 ASP A CA 1
ATOM 1505 C C . ASP A 1 188 ? -2.034 -0.970 6.545 1.00 93.25 188 ASP A C 1
ATOM 1507 O O . ASP A 1 188 ? -1.195 -1.838 6.798 1.00 93.25 188 ASP A O 1
ATOM 1511 N N . ARG A 1 189 ? -1.679 0.212 6.026 1.00 91.75 189 ARG A N 1
ATOM 1512 C CA . ARG A 1 189 ? -0.296 0.562 5.689 1.00 91.75 189 ARG A CA 1
ATOM 1513 C C . ARG A 1 189 ? -0.078 2.066 5.685 1.00 91.75 189 ARG A C 1
ATOM 1515 O O . ARG A 1 189 ? -0.826 2.778 5.023 1.00 91.75 189 ARG A O 1
ATOM 1522 N N . CYS A 1 190 ? 1.019 2.498 6.296 1.00 91.50 190 CYS A N 1
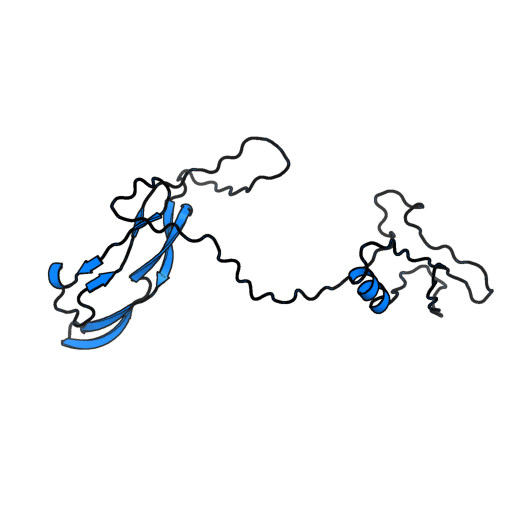ATOM 1523 C CA . CYS A 1 190 ? 1.518 3.873 6.248 1.00 91.50 190 CYS A CA 1
ATOM 1524 C C . CYS A 1 190 ? 2.673 4.029 5.253 1.00 91.50 190 CYS A C 1
ATOM 1526 O O . CYS A 1 190 ? 3.328 3.048 4.883 1.00 91.50 190 CYS A O 1
ATOM 1528 N N . GLY A 1 191 ? 2.917 5.259 4.809 1.00 89.00 191 GLY A N 1
ATOM 1529 C CA . GLY A 1 191 ? 4.076 5.605 3.994 1.00 89.00 191 GLY A CA 1
ATOM 1530 C C . GLY A 1 191 ? 4.201 7.106 3.750 1.00 89.00 191 GLY A C 1
ATOM 1531 O O . GLY A 1 191 ? 3.241 7.856 3.931 1.00 89.00 191 GLY A O 1
ATOM 1532 N N . CYS A 1 192 ? 5.384 7.514 3.302 1.00 86.62 192 CYS A N 1
ATOM 1533 C CA . CYS A 1 192 ? 5.719 8.902 3.000 1.00 86.62 192 CYS A CA 1
ATOM 1534 C C . CYS A 1 192 ? 5.267 9.303 1.588 1.00 86.62 192 CYS A C 1
ATOM 1536 O O . CYS A 1 192 ? 5.510 8.548 0.641 1.00 86.62 192 CYS A O 1
ATOM 1538 N N . SER A 1 193 ? 4.632 10.472 1.444 1.00 80.19 193 SER A N 1
ATOM 1539 C CA . SER A 1 193 ? 4.418 11.159 0.155 1.00 80.19 193 SER A CA 1
ATOM 1540 C C . SER A 1 193 ? 4.542 12.649 0.282 1.00 80.19 193 SER A C 1
ATOM 1542 O O . SER A 1 193 ? 4.038 13.149 1.311 1.00 80.19 193 SER A O 1
#

Solvent-accessible surface area (backbone atoms only — not comparable to full-atom values): 13001 Å² total; per-residue (Å²): 133,86,84,81,85,86,80,92,82,88,72,96,72,74,88,57,93,78,89,79,88,78,92,50,64,78,57,54,55,53,43,73,75,40,75,90,55,92,82,82,86,89,87,86,51,64,48,98,87,67,48,76,52,92,70,76,49,78,85,80,47,66,100,78,55,93,72,59,79,80,85,90,81,89,74,82,76,76,80,64,83,69,71,70,77,71,76,78,48,49,76,41,55,96,86,55,89,69,58,51,41,20,26,33,84,37,76,48,50,38,68,82,73,67,41,75,51,46,71,32,65,51,59,48,72,26,34,46,50,45,46,47,38,79,81,85,79,81,85,93,67,96,85,79,80,87,82,82,86,71,98,58,101,65,78,46,41,37,36,73,76,38,56,38,61,44,72,37,31,31,45,52,98,85,70,47,81,44,78,48,73,46,72,70,56,24,53,74,27,29,37,68,87

InterPro domains:
  IPR001839 Transforming growth factor-beta, C-terminal [PF00019] (100-192)
  IPR001839 Transforming growth factor-beta, C-terminal [PS51362] (83-193)
  IPR001839 Transforming growth factor-beta, C-terminal [SM00204] (101-193)
  IPR015615 Transforming growth factor-beta-like [PTHR11848] (8-193)
  IPR017948 Transforming growth factor beta, conserved site [PS00250] (118-133)
  IPR029034 Cystine-knot cytokine [G3DSA:2.10.90.10] (88-193)
  IPR029034 Cystine-knot cytokine [SSF57501] (91-192)

Nearest PDB structures (foldseek):
  5ji1-assembly1_A  TM=9.041E-01  e=5.842E-14  Mus musculus
  3hh2-assembly1_B  TM=8.228E-01  e=2.475E-14  Mus musculus
  5ji1-assembly1_B  TM=9.166E-01  e=2.445E-13  Mus musculus
  6mac-assembly1_A-2  TM=8.296E-01  e=8.237E-14  Homo sapiens
  5ntu-assembly1_A  TM=6.982E-01  e=1.497E-15  Homo sapiens

Organism: Sarcoptes scabiei (NCBI:txid52283)

Mean predicted aligned error: 16.36 Å

Sequence (193 aa):
MTMFKTKRISNSTARKGGWINVRIEKLVTKWFENPESNLGLAIHAYDSSGQRMTIIHSTDVSNESPLRPFIEIRVDKLATNSRRKRTIGLNCDDKSSEVRCCRYPLTVDFEEFGWDWIIAPKRYQANYCSGECPFVLMNQYPHTHLIQQINDAVGPCCSPRKMSSISMLYMDGDYNVIYGIVPNMVVDRCGCS

Foldseek 3Di:
DDDDDDDDDDDPPPPDDDDDDDDCVVVVVVCVVPVVDDDDDDDWDADPVRHTDDDDAPVNDDPDDPRYDDDDDDDDPPPPVPPVPPPPFAADEPPDPDQAKHKYWDKDACVVVVVPQWPPDRIDTAIFIDHDDDDPDDDDDDDDDDDDDDPDPDFWDKGAPDAAWDWTWGADPVRDTDIDIGGRRHRPHIDTD